Protein AF-A0A1H7L8R0-F1 (afdb_monomer_lite)

pLDDT: mean 83.44, std 14.86, range [40.72, 98.62]

Foldseek 3Di:
DDQPPVCPPAQEDEEEEQPPDPAPDDDVLNNLLVVLLCLLAVPDHDYHQHQAGPVRDRDLRSLLVSLVVCLVVPALEAFALDFDFDPDPLCPDSQPPSVVVCVVSLRAAFHEQWQDADPVRHFTGRGPPLNPPLHQYEAAKFFFFPDFPVPDQLLDQAAWDWDQDPNDTTIGHASRGHPPPCRRPVVTAIAGDPRTGDYDPCDNLAYFHFWHFDDDPDPPSRDGDIDGGSSNRRSSVVSLVSVLCVPDPDHSSVCSVCVSVLQQQLFDDHPPDPRGHGDSVSSSVSNVVVVVVD

Radius of gyration: 18.7 Å; chains: 1; bounding box: 46×50×49 Å

InterPro domains:
  IPR000209 Peptidase S8/S53 domain [PF00082] (37-249)
  IPR023828 Peptidase S8, subtilisin, Ser-active site [PS00138] (229-239)
  IPR036852 Peptidase S8/S53 domain superfamily [G3DSA:3.40.50.200] (3-280)
  IPR036852 Peptidase S8/S53 domain superfamily [SSF52743] (11-255)
  IPR050131 Subtilisin-like serine protease [PTHR43806] (40-255)

Structure (mmCIF, N/CA/C/O 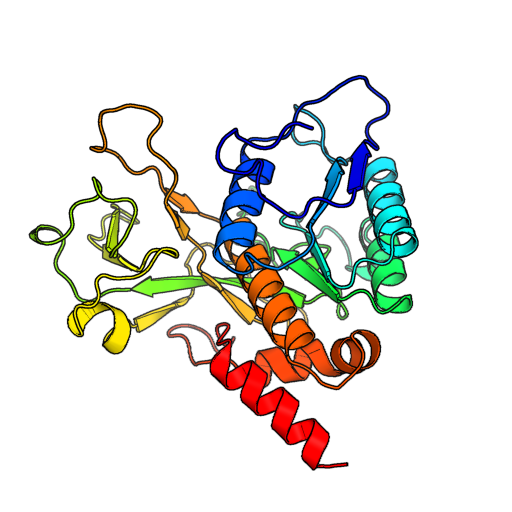backbone):
data_AF-A0A1H7L8R0-F1
#
_entry.id   AF-A0A1H7L8R0-F1
#
loop_
_atom_site.group_PDB
_atom_site.id
_atom_site.type_symbol
_atom_site.label_atom_id
_atom_site.label_alt_id
_atom_site.label_comp_id
_atom_site.label_asym_id
_atom_site.label_entity_id
_atom_site.label_seq_id
_atom_site.pdbx_PDB_ins_code
_atom_site.Cartn_x
_atom_site.Cartn_y
_atom_site.Cartn_z
_atom_site.occupancy
_atom_site.B_iso_or_equiv
_atom_site.auth_seq_id
_atom_site.auth_comp_id
_atom_site.auth_asym_id
_atom_site.auth_atom_id
_atom_site.pdbx_PDB_model_num
ATOM 1 N N . MET A 1 1 ? 23.428 -0.896 2.266 1.00 56.12 1 MET A N 1
ATOM 2 C CA . MET A 1 1 ? 22.168 -0.995 3.029 1.00 56.12 1 MET A CA 1
ATOM 3 C C . MET A 1 1 ? 22.489 -1.383 4.462 1.00 56.12 1 MET A C 1
ATOM 5 O O . MET A 1 1 ? 22.782 -2.540 4.711 1.00 56.12 1 MET A O 1
ATOM 9 N N . ASN A 1 2 ? 22.475 -0.437 5.396 1.00 43.44 2 ASN A N 1
ATOM 10 C CA . ASN A 1 2 ? 22.403 -0.773 6.817 1.00 43.44 2 ASN A CA 1
ATOM 11 C C . ASN A 1 2 ? 21.072 -0.208 7.313 1.00 43.44 2 ASN A C 1
ATOM 13 O O . ASN A 1 2 ? 20.866 0.997 7.157 1.00 43.44 2 ASN A O 1
ATOM 17 N N . PRO A 1 3 ? 20.147 -1.041 7.820 1.00 48.41 3 PRO A N 1
ATOM 18 C CA . PRO A 1 3 ? 18.951 -0.516 8.461 1.00 48.41 3 PRO A CA 1
ATOM 19 C C . PRO A 1 3 ? 19.366 0.367 9.656 1.00 48.41 3 PRO A C 1
ATOM 21 O O . PRO A 1 3 ? 20.483 0.205 10.161 1.00 48.41 3 PRO A O 1
ATOM 24 N N . PRO A 1 4 ? 18.506 1.297 10.109 1.00 51.28 4 PRO A N 1
ATOM 25 C CA . PRO A 1 4 ? 18.706 1.989 11.378 1.00 51.28 4 PRO A CA 1
ATOM 26 C C . PRO A 1 4 ? 19.072 1.007 12.489 1.00 51.28 4 PRO A C 1
ATOM 28 O O . PRO A 1 4 ? 18.627 -0.141 12.478 1.00 51.28 4 PRO A O 1
ATOM 31 N N . GLU A 1 5 ? 19.856 1.460 13.466 1.00 48.62 5 GLU A N 1
ATOM 32 C CA . GLU A 1 5 ? 20.409 0.580 14.502 1.00 48.62 5 GLU A CA 1
ATOM 33 C C . GLU A 1 5 ? 19.311 -0.168 15.293 1.00 48.62 5 GLU A C 1
ATOM 35 O O . GLU A 1 5 ? 19.482 -1.315 15.700 1.00 48.62 5 GLU A O 1
ATOM 40 N N . SER A 1 6 ? 18.131 0.453 15.405 1.00 47.53 6 SER A N 1
ATOM 41 C CA . SER A 1 6 ? 16.899 -0.081 16.004 1.00 47.53 6 SER A CA 1
ATOM 42 C C . SER A 1 6 ? 16.236 -1.226 15.226 1.00 47.53 6 SER A C 1
ATOM 44 O O . SER A 1 6 ? 15.335 -1.876 15.750 1.00 47.53 6 SER A O 1
ATOM 46 N N . LEU A 1 7 ? 16.654 -1.474 13.986 1.00 52.94 7 LEU A N 1
ATOM 47 C CA . LEU A 1 7 ? 16.061 -2.444 13.066 1.00 52.94 7 LEU A CA 1
ATOM 48 C C . LEU A 1 7 ? 17.023 -3.590 12.712 1.00 52.94 7 LEU A C 1
ATOM 50 O O . LEU A 1 7 ? 16.700 -4.416 11.860 1.00 52.94 7 LEU A O 1
ATOM 54 N N . HIS A 1 8 ? 18.187 -3.685 13.361 1.00 52.97 8 HIS A N 1
ATOM 55 C CA . HIS A 1 8 ? 19.151 -4.770 13.132 1.00 52.97 8 HIS A CA 1
ATOM 56 C C . HIS A 1 8 ? 18.636 -6.176 13.500 1.00 52.97 8 HIS A C 1
ATOM 58 O O . HIS A 1 8 ? 19.184 -7.148 12.987 1.00 52.97 8 HIS A O 1
ATOM 64 N N . ASP A 1 9 ? 17.575 -6.288 14.307 1.00 54.28 9 ASP A N 1
ATOM 65 C CA . ASP A 1 9 ? 16.927 -7.562 14.675 1.00 54.28 9 ASP A CA 1
ATOM 66 C C . ASP A 1 9 ? 15.840 -8.021 13.679 1.00 54.28 9 ASP A C 1
ATOM 68 O O . ASP A 1 9 ? 15.148 -9.011 13.911 1.00 54.28 9 ASP A O 1
ATOM 72 N N . SER A 1 10 ? 15.654 -7.311 12.565 1.00 63.62 10 SER A N 1
ATOM 73 C CA . SER A 1 10 ? 14.671 -7.685 11.543 1.00 63.62 10 SER A CA 1
ATOM 74 C C . SER A 1 10 ? 15.154 -8.838 10.651 1.00 63.62 10 SER A C 1
ATOM 76 O O . SER A 1 10 ? 16.334 -8.932 10.304 1.00 63.62 10 SER A O 1
ATOM 78 N N . ASN A 1 11 ? 14.225 -9.705 10.229 1.00 84.62 11 ASN A N 1
ATOM 79 C CA . ASN A 1 11 ? 14.492 -10.848 9.347 1.00 84.62 11 ASN A CA 1
ATOM 80 C C . ASN A 1 11 ? 14.770 -10.394 7.900 1.00 84.62 11 ASN A C 1
ATOM 82 O O . ASN A 1 11 ? 13.960 -10.607 6.999 1.00 84.62 11 ASN A O 1
ATOM 86 N N . ILE A 1 12 ? 15.904 -9.736 7.654 1.00 89.31 12 ILE A N 1
ATOM 87 C CA . ILE A 1 12 ? 16.298 -9.296 6.310 1.00 89.31 12 ILE A CA 1
ATOM 88 C C . ILE A 1 12 ? 16.949 -10.459 5.551 1.00 89.31 12 ILE A C 1
ATOM 90 O O . ILE A 1 12 ? 18.008 -10.948 5.943 1.00 89.31 12 ILE A O 1
ATOM 94 N N . LYS A 1 13 ? 16.348 -10.872 4.430 1.00 92.81 13 LYS A N 1
ATOM 95 C CA . LYS A 1 13 ? 16.846 -11.969 3.580 1.00 92.81 13 LYS A CA 1
ATOM 96 C C . LYS A 1 13 ? 17.728 -11.473 2.439 1.00 92.81 13 LYS A C 1
ATOM 98 O O . LYS A 1 13 ? 18.818 -12.005 2.237 1.00 92.81 13 LYS A O 1
ATOM 103 N N . TYR A 1 14 ? 17.277 -10.452 1.709 1.00 92.06 14 TYR A N 1
ATOM 104 C CA . TYR A 1 14 ? 18.014 -9.895 0.574 1.00 92.06 14 TYR A CA 1
ATOM 105 C C . TYR A 1 14 ? 18.135 -8.376 0.647 1.00 92.06 14 TYR A C 1
ATOM 107 O O . TYR A 1 14 ? 17.240 -7.667 1.101 1.00 92.06 14 TYR A O 1
ATOM 115 N N . GLN A 1 15 ? 19.264 -7.881 0.150 1.00 90.00 15 GLN A N 1
ATOM 116 C CA . GLN A 1 15 ? 19.562 -6.467 -0.033 1.00 90.00 15 GLN A CA 1
ATOM 117 C C . GLN A 1 15 ? 20.283 -6.324 -1.372 1.00 90.00 15 GLN A C 1
ATOM 119 O O . GLN A 1 15 ? 21.422 -6.770 -1.520 1.00 90.00 15 GLN A O 1
ATOM 124 N N . ARG A 1 16 ? 19.603 -5.762 -2.373 1.00 90.00 16 ARG A N 1
ATOM 125 C CA . ARG A 1 16 ? 20.102 -5.657 -3.750 1.00 90.00 16 ARG A CA 1
ATOM 126 C C . ARG A 1 16 ? 19.982 -4.234 -4.291 1.00 90.00 16 ARG A C 1
ATOM 128 O O . ARG A 1 16 ? 18.961 -3.583 -4.095 1.00 90.00 16 ARG A O 1
ATOM 135 N N . ASP A 1 17 ? 21.022 -3.781 -4.983 1.00 89.44 17 ASP A N 1
ATOM 136 C CA . ASP A 1 17 ? 21.091 -2.466 -5.628 1.00 89.44 17 ASP A CA 1
ATOM 137 C C . ASP A 1 17 ? 21.028 -2.604 -7.158 1.00 89.44 17 ASP A C 1
ATOM 139 O O . ASP A 1 17 ? 21.694 -3.455 -7.755 1.00 89.44 17 ASP A O 1
ATOM 143 N N . PHE A 1 18 ? 20.208 -1.763 -7.789 1.00 90.81 18 PHE A N 1
ATOM 144 C CA . PHE A 1 18 ? 19.966 -1.736 -9.229 1.00 90.81 18 PHE A CA 1
ATOM 145 C C . PHE A 1 18 ? 20.326 -0.404 -9.895 1.00 90.81 18 PHE A C 1
ATOM 147 O O . PHE A 1 18 ? 20.122 -0.280 -11.111 1.00 90.81 18 PHE A O 1
ATOM 154 N N . LEU A 1 19 ? 20.868 0.567 -9.154 1.00 84.81 19 LEU A N 1
ATOM 155 C CA . LEU A 1 19 ? 21.265 1.883 -9.665 1.00 84.81 19 LEU A CA 1
ATOM 156 C C . LEU A 1 19 ? 22.584 1.843 -10.442 1.00 84.81 19 LEU A C 1
ATOM 158 O O . LEU A 1 19 ? 22.815 2.682 -11.312 1.00 84.81 19 LEU A O 1
ATOM 162 N N . GLY A 1 20 ? 23.425 0.833 -10.199 1.00 68.25 20 GLY A N 1
ATOM 163 C CA . GLY A 1 20 ? 24.679 0.634 -10.933 1.00 68.25 20 GLY A CA 1
ATOM 164 C C . GLY A 1 20 ? 25.748 1.699 -10.654 1.00 68.25 20 GLY A C 1
ATOM 165 O O . GLY A 1 20 ? 26.794 1.696 -11.304 1.00 68.25 20 GLY A O 1
ATOM 166 N N . CYS A 1 21 ? 25.506 2.595 -9.697 1.00 64.44 21 CYS A N 1
ATOM 167 C CA . CYS A 1 21 ? 26.497 3.454 -9.064 1.00 64.44 21 CYS A CA 1
ATOM 168 C C . CYS A 1 21 ? 26.763 2.935 -7.647 1.00 64.44 21 CYS A C 1
ATOM 170 O O . CYS A 1 21 ? 25.883 2.333 -7.048 1.00 64.44 21 CYS A O 1
ATOM 172 N N . ASN A 1 22 ? 27.967 3.157 -7.106 1.00 58.00 22 ASN A N 1
ATOM 173 C CA . ASN A 1 22 ? 28.242 2.918 -5.683 1.00 58.00 22 ASN A CA 1
ATOM 174 C C . ASN A 1 22 ? 27.516 3.992 -4.857 1.00 58.00 22 ASN A C 1
ATOM 176 O O . ASN A 1 22 ? 28.153 4.909 -4.341 1.00 58.00 22 ASN A O 1
ATOM 180 N N . ASP A 1 23 ? 26.193 3.911 -4.821 1.00 58.66 23 ASP A N 1
ATOM 181 C CA . ASP A 1 23 ? 25.321 4.780 -4.053 1.00 58.66 23 ASP A CA 1
ATOM 182 C C . ASP A 1 23 ? 24.578 3.910 -3.039 1.00 58.66 23 ASP A C 1
ATOM 184 O O . ASP A 1 23 ? 23.652 3.173 -3.374 1.00 58.66 23 ASP A O 1
ATOM 188 N N . ASP A 1 24 ? 25.028 3.948 -1.788 1.00 57.62 24 ASP A N 1
ATOM 189 C CA . ASP A 1 24 ? 24.379 3.253 -0.679 1.00 57.62 24 ASP A CA 1
ATOM 190 C C . ASP A 1 24 ? 23.217 4.062 -0.081 1.00 57.62 24 ASP A C 1
ATOM 192 O O . ASP A 1 24 ? 22.674 3.681 0.964 1.00 57.62 24 ASP A O 1
ATOM 196 N N . PHE A 1 25 ? 22.810 5.147 -0.753 1.00 59.31 25 PHE A N 1
ATOM 197 C CA . PHE A 1 25 ? 21.733 6.014 -0.314 1.00 59.31 25 PHE A CA 1
ATOM 198 C C . PHE A 1 25 ? 20.392 5.284 -0.276 1.00 59.31 25 PHE A C 1
ATOM 200 O O . PHE A 1 25 ? 19.768 4.970 -1.289 1.00 59.31 25 PHE A O 1
ATOM 207 N N . THR A 1 26 ? 19.901 5.079 0.940 1.00 63.53 26 THR A N 1
ATOM 208 C CA . THR A 1 26 ? 18.493 4.781 1.182 1.00 63.53 26 THR A CA 1
ATOM 209 C C . THR A 1 26 ? 17.812 6.095 1.536 1.00 63.53 26 THR A C 1
ATOM 211 O O . THR A 1 26 ? 18.171 6.715 2.536 1.00 63.53 26 THR A O 1
ATOM 214 N N . ASP A 1 27 ? 16.850 6.535 0.719 1.00 71.75 27 ASP A N 1
ATOM 215 C CA . ASP A 1 27 ? 16.051 7.717 1.056 1.00 71.75 27 ASP A CA 1
ATOM 216 C C . ASP A 1 27 ? 15.373 7.497 2.413 1.00 71.75 27 ASP A C 1
ATOM 218 O O . ASP A 1 27 ? 14.882 6.400 2.699 1.00 71.75 27 ASP A O 1
ATOM 222 N N . ILE A 1 28 ? 15.318 8.546 3.236 1.00 72.00 28 ILE A N 1
ATOM 223 C CA . ILE A 1 28 ? 14.638 8.520 4.538 1.00 72.00 28 ILE A CA 1
ATOM 224 C C . ILE A 1 28 ? 13.186 8.033 4.421 1.00 72.00 28 ILE A C 1
ATOM 226 O O . ILE A 1 28 ? 12.659 7.415 5.342 1.00 72.00 28 ILE A O 1
ATOM 230 N N . HIS A 1 29 ? 12.559 8.229 3.257 1.00 81.06 29 HIS A N 1
ATOM 231 C CA . HIS A 1 29 ? 11.264 7.654 2.918 1.00 81.06 29 HIS A CA 1
ATOM 232 C C . HIS A 1 29 ? 11.274 6.125 2.985 1.00 81.06 29 HIS A C 1
ATOM 234 O O . HIS A 1 29 ? 10.450 5.552 3.689 1.00 81.06 29 HIS A O 1
ATOM 240 N N . GLY A 1 30 ? 12.232 5.460 2.332 1.00 82.25 30 GLY A N 1
ATOM 241 C CA . GLY A 1 30 ? 12.356 3.999 2.349 1.00 82.25 30 GLY A CA 1
ATOM 242 C C . GLY A 1 30 ? 12.625 3.440 3.748 1.00 82.25 30 GLY A C 1
ATOM 243 O O . GLY A 1 30 ? 12.080 2.396 4.105 1.00 82.25 30 GLY A O 1
ATOM 244 N N . VAL A 1 31 ? 13.396 4.170 4.562 1.00 81.50 31 VAL A N 1
ATOM 245 C CA . VAL A 1 31 ? 13.605 3.844 5.981 1.00 81.50 31 VAL A CA 1
ATOM 246 C C . VAL A 1 31 ? 12.289 3.916 6.758 1.00 81.50 31 VAL A C 1
ATOM 248 O O . VAL A 1 31 ? 11.932 2.951 7.428 1.00 81.50 31 VAL A O 1
ATOM 251 N N . ALA A 1 32 ? 11.526 5.002 6.609 1.00 82.44 32 ALA A N 1
ATOM 252 C CA . ALA A 1 32 ? 10.236 5.169 7.278 1.00 82.44 32 ALA A CA 1
ATOM 253 C C . ALA A 1 32 ? 9.219 4.087 6.864 1.00 82.44 32 ALA A C 1
ATOM 255 O O . ALA A 1 32 ? 8.513 3.534 7.708 1.00 82.44 32 ALA A O 1
ATOM 256 N N . ILE A 1 33 ? 9.175 3.722 5.575 1.00 88.50 33 ILE A N 1
ATOM 257 C CA . ILE A 1 33 ? 8.330 2.617 5.095 1.00 88.50 33 ILE A CA 1
ATOM 258 C C . ILE A 1 33 ? 8.703 1.309 5.795 1.00 88.50 33 ILE A C 1
ATOM 260 O O . ILE A 1 33 ? 7.821 0.567 6.230 1.00 88.50 33 ILE A O 1
ATOM 264 N N . PHE A 1 34 ? 9.999 1.030 5.920 1.00 87.62 34 PHE A N 1
ATOM 265 C CA . PHE A 1 34 ? 10.466 -0.186 6.564 1.00 87.62 34 PHE A CA 1
ATOM 266 C C . PHE A 1 34 ? 10.178 -0.214 8.068 1.00 87.62 34 PHE A C 1
ATOM 268 O O . PHE A 1 34 ? 9.691 -1.225 8.569 1.00 87.62 34 PHE A O 1
ATOM 275 N N . GLU A 1 35 ? 10.407 0.890 8.779 1.00 84.00 35 GLU A N 1
ATOM 276 C CA . GLU A 1 35 ? 10.054 1.021 10.199 1.00 84.00 35 GLU A CA 1
ATOM 277 C C . GLU A 1 35 ? 8.564 0.785 10.452 1.00 84.00 35 GLU A C 1
ATOM 279 O O . GLU A 1 35 ? 8.179 0.152 11.436 1.00 84.00 35 GLU A O 1
ATOM 284 N N . LEU A 1 36 ? 7.709 1.288 9.562 1.00 85.69 36 LEU A N 1
ATOM 285 C CA . LEU A 1 36 ? 6.275 1.064 9.652 1.00 85.69 36 LEU A CA 1
ATOM 286 C C . LEU A 1 36 ? 5.921 -0.408 9.401 1.00 85.69 36 LEU A C 1
ATOM 288 O O . LEU A 1 36 ? 5.155 -0.993 10.167 1.00 85.69 36 LEU A O 1
ATOM 292 N N . LEU A 1 37 ? 6.495 -1.016 8.359 1.00 88.56 37 LEU A N 1
ATOM 293 C CA . LEU A 1 37 ? 6.276 -2.426 8.028 1.00 88.56 37 LEU A CA 1
ATOM 294 C C . LEU A 1 37 ? 6.717 -3.367 9.149 1.00 88.56 37 LEU A C 1
ATOM 296 O O . LEU A 1 37 ? 5.954 -4.256 9.518 1.00 88.56 37 LEU A O 1
ATOM 300 N N . SER A 1 38 ? 7.906 -3.162 9.716 1.00 87.19 38 SER A N 1
ATOM 301 C CA . SER A 1 38 ? 8.448 -4.021 10.774 1.00 87.19 38 SER A CA 1
ATOM 302 C C . SER A 1 38 ? 7.632 -3.951 12.067 1.00 87.19 38 SER A C 1
ATOM 304 O O . SER A 1 38 ? 7.543 -4.935 12.793 1.00 87.19 38 SER A O 1
ATOM 306 N N . LYS A 1 39 ? 6.967 -2.823 12.340 1.00 83.62 39 LYS A N 1
ATOM 307 C CA . LYS A 1 39 ? 6.034 -2.693 13.472 1.00 83.62 39 LYS A CA 1
ATOM 308 C C . LYS A 1 39 ? 4.710 -3.425 13.236 1.00 83.62 39 LYS A C 1
ATOM 310 O O . LYS A 1 39 ? 4.109 -3.910 14.191 1.00 83.62 39 LYS A O 1
ATOM 315 N N . ILE A 1 40 ? 4.242 -3.487 11.990 1.00 85.81 40 ILE A N 1
ATOM 316 C CA . ILE A 1 40 ? 2.952 -4.100 11.629 1.00 85.81 40 ILE A CA 1
ATOM 317 C C . ILE A 1 40 ? 3.087 -5.612 11.428 1.00 85.81 40 ILE A C 1
ATOM 319 O O . ILE A 1 40 ? 2.202 -6.359 11.837 1.00 85.81 40 ILE A O 1
ATOM 323 N N . ALA A 1 41 ? 4.189 -6.053 10.827 1.00 89.62 41 ALA A N 1
ATOM 324 C CA . ALA A 1 41 ? 4.483 -7.449 10.528 1.00 89.62 41 ALA A CA 1
ATOM 325 C C . ALA A 1 41 ? 5.886 -7.824 11.053 1.00 89.62 41 ALA A C 1
ATOM 327 O O . ALA A 1 41 ? 6.798 -8.056 10.260 1.00 89.62 41 ALA A O 1
ATOM 328 N N . PRO A 1 42 ? 6.090 -7.871 12.385 1.00 87.81 42 PRO A N 1
ATOM 329 C CA . PRO A 1 42 ? 7.416 -8.066 12.987 1.00 87.81 42 PRO A CA 1
ATOM 330 C C . PRO A 1 42 ? 8.063 -9.414 12.653 1.00 87.81 42 PRO A C 1
ATOM 332 O O . PRO A 1 42 ? 9.285 -9.513 12.614 1.00 87.81 42 PRO A O 1
ATOM 335 N N . GLU A 1 43 ? 7.253 -10.433 12.369 1.00 89.31 43 GLU A N 1
ATOM 336 C CA . GLU A 1 43 ? 7.726 -11.778 12.025 1.00 89.31 43 GLU A CA 1
ATOM 337 C C . GLU A 1 43 ? 7.968 -11.964 10.517 1.00 89.31 43 GLU A C 1
ATOM 339 O O . GLU A 1 43 ? 8.473 -13.005 10.093 1.00 89.31 43 GLU A O 1
ATOM 344 N N . ALA A 1 44 ? 7.615 -10.975 9.687 1.00 91.56 44 ALA A N 1
ATOM 345 C CA . ALA A 1 44 ? 7.802 -11.071 8.247 1.00 91.56 44 ALA A CA 1
ATOM 346 C C . ALA A 1 44 ? 9.290 -11.085 7.874 1.00 91.56 44 ALA A C 1
ATOM 348 O O . ALA A 1 44 ? 10.142 -10.497 8.541 1.00 91.56 44 ALA A O 1
ATOM 349 N N . THR A 1 45 ? 9.598 -11.751 6.762 1.00 93.88 45 THR A N 1
ATOM 350 C CA . THR A 1 45 ? 10.926 -11.697 6.149 1.00 93.88 45 THR A CA 1
ATOM 351 C C . THR A 1 45 ? 10.970 -10.561 5.133 1.00 93.88 45 THR A C 1
ATOM 353 O O . THR A 1 45 ? 10.137 -10.495 4.233 1.00 93.88 45 THR A O 1
ATOM 356 N N . PHE A 1 46 ? 11.960 -9.680 5.244 1.00 93.69 46 PHE A N 1
ATOM 357 C CA . PHE A 1 46 ? 12.077 -8.479 4.421 1.00 93.69 46 PHE A CA 1
ATOM 358 C C . PHE A 1 46 ? 13.177 -8.619 3.369 1.00 93.69 46 PHE A C 1
ATOM 360 O O . PHE A 1 46 ? 14.266 -9.125 3.643 1.00 93.69 46 PHE A O 1
ATOM 367 N N . SER A 1 47 ? 12.909 -8.122 2.162 1.00 94.38 47 SER A N 1
ATOM 368 C CA . SER A 1 47 ? 13.891 -8.030 1.081 1.00 94.38 47 SER A CA 1
ATOM 369 C C . SER A 1 47 ? 13.866 -6.633 0.470 1.00 94.38 47 SER A C 1
ATOM 371 O O . SER A 1 47 ? 12.798 -6.084 0.208 1.00 94.38 47 SER A O 1
ATOM 373 N N . PHE A 1 48 ? 15.045 -6.053 0.253 1.00 92.75 48 PHE A N 1
ATOM 374 C CA . PHE A 1 48 ? 15.204 -4.686 -0.234 1.00 92.75 48 PHE A CA 1
ATOM 375 C C . PHE A 1 48 ? 15.783 -4.665 -1.641 1.00 92.75 48 PHE A C 1
ATOM 377 O O . PHE A 1 48 ? 16.833 -5.256 -1.905 1.00 92.75 48 PHE A O 1
ATOM 384 N N . TYR A 1 49 ? 15.117 -3.914 -2.516 1.00 93.31 49 TYR A N 1
ATOM 385 C CA . TYR A 1 49 ? 15.475 -3.756 -3.920 1.00 93.31 49 TYR A CA 1
ATOM 386 C C . TYR A 1 49 ? 15.611 -2.266 -4.238 1.00 93.31 49 TYR A C 1
ATOM 388 O O . TYR A 1 49 ? 14.647 -1.594 -4.607 1.00 93.31 49 TYR A O 1
ATOM 396 N N . GLN A 1 50 ? 16.810 -1.723 -4.050 1.00 89.31 50 GLN A N 1
ATOM 397 C CA . GLN A 1 50 ? 17.083 -0.306 -4.259 1.00 89.31 50 GLN A CA 1
ATOM 398 C C . GLN A 1 50 ? 17.064 0.015 -5.758 1.00 89.31 50 GLN A C 1
ATOM 400 O O . GLN A 1 50 ? 17.941 -0.394 -6.519 1.00 89.31 50 GLN A O 1
ATOM 405 N N . ALA A 1 51 ? 16.038 0.751 -6.182 1.00 90.50 51 ALA A N 1
ATOM 406 C CA . ALA A 1 51 ? 15.848 1.175 -7.569 1.00 90.50 51 ALA A CA 1
ATOM 407 C C . ALA A 1 51 ? 15.768 2.701 -7.734 1.00 90.50 51 ALA A C 1
ATOM 409 O O . ALA A 1 51 ? 15.706 3.184 -8.865 1.00 90.50 51 ALA A O 1
ATOM 410 N N . MET A 1 52 ? 15.756 3.449 -6.628 1.00 87.81 52 MET A N 1
ATOM 411 C CA . MET A 1 52 ? 15.646 4.906 -6.596 1.00 87.81 52 MET A CA 1
ATOM 412 C C . MET A 1 52 ? 16.943 5.530 -6.088 1.00 87.81 52 MET A C 1
ATOM 414 O O . MET A 1 52 ? 17.461 5.080 -5.070 1.00 87.81 52 MET A O 1
ATOM 418 N N . ASP A 1 53 ? 17.439 6.548 -6.791 1.00 83.62 53 ASP A N 1
ATOM 419 C CA . ASP A 1 53 ? 18.683 7.244 -6.443 1.00 83.62 53 ASP A CA 1
ATOM 420 C C . ASP A 1 53 ? 18.500 8.364 -5.409 1.00 83.62 53 ASP A C 1
ATOM 422 O O . ASP A 1 53 ? 17.376 8.703 -5.023 1.00 83.62 53 ASP A O 1
ATOM 426 N N . ALA A 1 54 ? 19.617 8.963 -4.983 1.00 79.75 54 ALA A N 1
ATOM 427 C CA . ALA A 1 54 ? 19.636 10.058 -4.015 1.00 79.75 54 ALA A CA 1
ATOM 428 C C . ALA A 1 54 ? 18.855 11.314 -4.429 1.00 79.75 54 ALA A C 1
ATOM 430 O O . ALA A 1 54 ? 18.436 12.100 -3.578 1.00 79.75 54 ALA A O 1
ATOM 431 N N . GLU A 1 55 ? 18.585 11.495 -5.724 1.00 79.88 55 GLU A N 1
ATOM 432 C CA . GLU A 1 55 ? 17.742 12.577 -6.234 1.00 79.88 55 GLU A CA 1
ATOM 433 C C . GLU A 1 55 ? 16.266 12.173 -6.387 1.00 79.88 55 GLU A C 1
ATOM 435 O O . GLU A 1 55 ? 15.487 12.897 -7.016 1.00 79.88 55 GLU A O 1
ATOM 440 N N . ARG A 1 56 ? 15.863 11.031 -5.812 1.00 79.81 56 ARG A N 1
ATOM 441 C CA . ARG A 1 56 ? 14.509 10.457 -5.880 1.00 79.81 56 ARG A CA 1
ATOM 442 C C . ARG A 1 56 ? 14.054 10.126 -7.297 1.00 79.81 56 ARG A C 1
ATOM 444 O O . ARG A 1 56 ? 12.854 10.103 -7.595 1.00 79.81 56 ARG A O 1
ATOM 451 N N . ARG A 1 57 ? 14.997 9.871 -8.202 1.00 85.12 57 ARG A N 1
ATOM 452 C CA . ARG A 1 57 ? 14.685 9.414 -9.556 1.00 85.12 57 ARG A CA 1
ATOM 453 C C . ARG A 1 57 ? 14.595 7.899 -9.540 1.00 85.12 57 ARG A C 1
ATOM 455 O O . ARG A 1 57 ? 15.412 7.220 -8.929 1.00 85.12 57 ARG A O 1
ATOM 462 N N . LEU A 1 58 ? 13.613 7.379 -10.266 1.00 89.12 58 LEU A N 1
ATOM 463 C CA . LEU A 1 58 ? 13.384 5.949 -10.436 1.00 89.12 58 LEU A CA 1
ATOM 464 C C . LEU A 1 58 ? 13.578 5.585 -11.914 1.00 89.12 58 LEU A C 1
ATOM 466 O O . LEU A 1 58 ? 12.631 5.681 -12.700 1.00 89.12 58 LEU A O 1
ATOM 470 N N . PRO A 1 59 ? 14.802 5.224 -12.345 1.00 91.56 59 PRO A N 1
ATOM 471 C CA . PRO A 1 59 ? 15.042 4.825 -13.724 1.00 91.56 59 PRO A CA 1
ATOM 472 C C . PRO A 1 59 ? 14.233 3.573 -14.078 1.00 91.56 59 PRO A C 1
ATOM 474 O O . PRO A 1 59 ? 14.318 2.561 -13.384 1.00 91.56 59 PRO A O 1
ATOM 477 N N . THR A 1 60 ? 13.521 3.587 -15.209 1.00 92.25 60 THR A N 1
ATOM 478 C CA . THR A 1 60 ? 12.696 2.449 -15.666 1.00 92.25 60 THR A CA 1
ATOM 479 C C . THR A 1 60 ? 13.468 1.129 -15.702 1.00 92.25 60 THR A C 1
ATOM 481 O O . THR A 1 60 ? 12.935 0.091 -15.322 1.00 92.25 60 THR A O 1
ATOM 484 N N . ALA A 1 61 ? 14.739 1.154 -16.116 1.00 93.31 61 ALA A N 1
ATOM 485 C CA . ALA A 1 61 ? 15.573 -0.045 -16.164 1.00 93.31 61 ALA A CA 1
ATOM 486 C C . ALA A 1 61 ? 15.913 -0.592 -14.764 1.00 93.31 61 ALA A C 1
ATOM 488 O O . ALA A 1 61 ? 15.966 -1.806 -14.593 1.00 93.31 61 ALA A O 1
ATOM 489 N N . ALA A 1 62 ? 16.132 0.284 -13.776 1.00 93.94 62 ALA A N 1
ATOM 490 C CA . ALA A 1 62 ? 16.365 -0.125 -12.392 1.00 93.94 62 ALA A CA 1
ATOM 491 C C . ALA A 1 62 ? 15.077 -0.686 -11.777 1.00 93.94 62 ALA A C 1
ATOM 493 O O . ALA A 1 62 ? 15.102 -1.791 -11.249 1.00 93.94 62 ALA A O 1
ATOM 494 N N . PHE A 1 63 ? 13.947 0.010 -11.957 1.00 95.19 63 PHE A N 1
ATOM 495 C CA . PHE A 1 63 ? 12.620 -0.446 -11.528 1.00 95.19 63 PHE A CA 1
ATOM 496 C C . PHE A 1 63 ? 12.270 -1.826 -12.097 1.00 95.19 63 PHE A C 1
ATOM 498 O O . PHE A 1 63 ? 11.904 -2.731 -11.356 1.00 95.19 63 PHE A O 1
ATOM 505 N N . THR A 1 64 ? 12.467 -2.018 -13.404 1.00 96.88 64 THR A N 1
ATOM 506 C CA . THR A 1 64 ? 12.197 -3.299 -14.072 1.00 96.88 64 THR A CA 1
ATOM 507 C C . THR A 1 64 ? 13.071 -4.416 -13.501 1.00 96.88 64 THR A C 1
ATOM 509 O O . THR A 1 64 ? 12.552 -5.451 -13.100 1.00 96.88 64 THR A O 1
ATOM 512 N N . ARG A 1 65 ? 14.394 -4.218 -13.407 1.00 97.25 65 ARG A N 1
ATOM 513 C CA . ARG A 1 65 ? 15.295 -5.252 -12.867 1.00 97.25 65 ARG A CA 1
ATOM 514 C C . ARG A 1 65 ? 15.016 -5.574 -11.401 1.00 97.25 65 ARG A C 1
ATOM 516 O O . ARG A 1 65 ? 15.107 -6.736 -11.032 1.00 97.25 65 ARG A O 1
ATOM 523 N N . ALA A 1 66 ? 14.685 -4.567 -10.597 1.00 96.94 66 ALA A N 1
ATOM 524 C CA . ALA A 1 66 ? 14.348 -4.745 -9.191 1.00 96.94 66 ALA A CA 1
ATOM 525 C C . ALA A 1 66 ? 13.124 -5.648 -9.018 1.00 96.94 66 ALA A C 1
ATOM 527 O O . ALA A 1 66 ? 13.182 -6.594 -8.241 1.00 96.94 66 ALA A O 1
ATOM 528 N N . ILE A 1 67 ? 12.057 -5.408 -9.788 1.00 98.25 67 ILE A N 1
ATOM 529 C CA . ILE A 1 67 ? 10.839 -6.225 -9.719 1.00 98.25 67 ILE A CA 1
ATOM 530 C C . ILE A 1 67 ? 11.091 -7.649 -10.218 1.00 98.25 67 ILE A C 1
ATOM 532 O O . ILE A 1 67 ? 10.728 -8.596 -9.532 1.00 98.25 67 ILE A O 1
ATOM 536 N N . HIS A 1 68 ? 11.771 -7.817 -11.356 1.00 98.38 68 HIS A N 1
ATOM 537 C CA . HIS A 1 68 ? 12.141 -9.152 -11.841 1.00 98.38 68 HIS A CA 1
ATOM 538 C C . HIS A 1 68 ? 12.985 -9.921 -10.815 1.00 98.38 68 HIS A C 1
ATOM 540 O O . HIS A 1 68 ? 12.736 -11.092 -10.562 1.00 98.38 68 HIS A O 1
ATOM 546 N N . GLN A 1 69 ? 13.946 -9.257 -10.168 1.00 98.38 69 GLN A N 1
ATOM 547 C CA . GLN A 1 69 ? 14.761 -9.905 -9.145 1.00 98.38 69 GLN A CA 1
ATOM 548 C C . GLN A 1 69 ? 13.966 -10.232 -7.874 1.00 98.38 69 GLN A C 1
ATOM 550 O O . GLN A 1 69 ? 14.289 -11.210 -7.209 1.00 98.38 69 GLN A O 1
ATOM 555 N N . ALA A 1 70 ? 12.954 -9.434 -7.524 1.00 98.31 70 ALA A N 1
ATOM 556 C CA . ALA A 1 70 ? 12.061 -9.738 -6.411 1.00 98.31 70 ALA A CA 1
ATOM 557 C C . ALA A 1 70 ? 11.241 -11.008 -6.683 1.00 98.31 70 ALA A C 1
ATOM 559 O O . ALA A 1 70 ? 11.140 -11.864 -5.806 1.00 98.31 70 ALA A O 1
ATOM 560 N N . VAL A 1 71 ? 10.748 -11.170 -7.915 1.00 98.19 71 VAL A N 1
ATOM 561 C CA . VAL A 1 71 ? 10.105 -12.411 -8.376 1.00 98.19 71 VAL A CA 1
ATOM 562 C C . VAL A 1 71 ? 11.083 -13.589 -8.300 1.00 98.19 71 VAL A C 1
ATOM 564 O O . VAL A 1 71 ? 10.770 -14.600 -7.680 1.00 98.19 71 VAL A O 1
ATOM 567 N N . ASP A 1 72 ? 12.297 -13.444 -8.843 1.00 98.12 72 ASP A N 1
ATOM 568 C CA . ASP A 1 72 ? 13.326 -14.499 -8.813 1.00 98.12 72 ASP A CA 1
ATOM 569 C C . ASP A 1 72 ? 13.733 -14.907 -7.380 1.00 98.12 72 ASP A C 1
ATOM 571 O O . ASP A 1 72 ? 14.110 -16.053 -7.130 1.00 98.12 72 ASP A O 1
ATOM 575 N N . ASP A 1 73 ? 13.680 -13.967 -6.434 1.00 97.62 73 ASP A N 1
ATOM 576 C CA . ASP A 1 73 ? 13.971 -14.196 -5.015 1.00 97.62 73 ASP A CA 1
ATOM 577 C C . ASP A 1 73 ? 12.804 -14.851 -4.247 1.00 97.62 73 ASP A C 1
ATOM 579 O O . ASP A 1 73 ? 12.986 -15.244 -3.084 1.00 97.62 73 ASP A O 1
ATOM 583 N N . GLY A 1 74 ? 11.638 -14.979 -4.892 1.00 95.88 74 GLY A N 1
ATOM 584 C CA . GLY A 1 74 ? 10.428 -15.597 -4.356 1.00 95.88 74 GLY A CA 1
ATOM 585 C C . GLY A 1 74 ? 9.790 -14.783 -3.235 1.00 95.88 74 GLY A C 1
ATOM 586 O O . GLY A 1 74 ? 9.564 -15.324 -2.155 1.00 95.88 74 GLY A O 1
ATOM 587 N N . VAL A 1 75 ? 9.586 -13.476 -3.439 1.00 96.56 75 VAL A N 1
ATOM 588 C CA . VAL A 1 75 ? 8.808 -12.656 -2.493 1.00 96.56 75 VAL A CA 1
ATOM 589 C C . VAL A 1 75 ? 7.311 -12.886 -2.686 1.00 96.56 75 VAL A C 1
ATOM 591 O O . VAL A 1 75 ? 6.844 -12.919 -3.818 1.00 96.56 75 VAL A O 1
ATOM 594 N N . ASP A 1 76 ? 6.550 -12.965 -1.596 1.00 96.06 76 ASP A N 1
ATOM 595 C CA . ASP A 1 76 ? 5.091 -13.144 -1.668 1.00 96.06 76 ASP A CA 1
ATOM 596 C C . ASP A 1 76 ? 4.360 -11.821 -1.970 1.00 96.06 76 ASP A C 1
ATOM 598 O O . ASP A 1 76 ? 3.351 -11.775 -2.672 1.00 96.06 76 ASP A O 1
ATOM 602 N N . ILE A 1 77 ? 4.881 -10.711 -1.429 1.00 97.44 77 ILE A N 1
ATOM 603 C CA . ILE A 1 77 ? 4.283 -9.375 -1.528 1.00 97.44 77 ILE A CA 1
ATOM 604 C C . ILE A 1 77 ? 5.340 -8.366 -1.975 1.00 97.44 77 ILE A C 1
ATOM 606 O O . ILE A 1 77 ? 6.405 -8.239 -1.367 1.00 97.44 77 ILE A O 1
ATOM 610 N N . LEU A 1 78 ? 5.002 -7.571 -2.988 1.00 97.94 78 LEU A N 1
ATOM 611 C CA . LEU A 1 78 ? 5.791 -6.441 -3.457 1.00 97.94 78 LEU A CA 1
ATOM 612 C C . LEU A 1 78 ? 5.123 -5.118 -3.060 1.00 97.94 78 LEU A C 1
ATOM 614 O O . LEU A 1 78 ? 4.132 -4.695 -3.656 1.00 97.94 78 LEU A O 1
ATOM 618 N N . ASN A 1 79 ? 5.703 -4.426 -2.077 1.00 98.12 79 ASN A N 1
ATOM 619 C CA . ASN A 1 79 ? 5.248 -3.101 -1.658 1.00 98.12 79 ASN A CA 1
ATOM 620 C C . ASN A 1 79 ? 5.914 -1.983 -2.478 1.00 98.12 79 ASN A C 1
ATOM 622 O O . ASN A 1 79 ? 7.115 -1.731 -2.355 1.00 98.12 79 ASN A O 1
ATOM 626 N N . LEU A 1 80 ? 5.111 -1.237 -3.232 1.00 97.12 80 LEU A N 1
ATOM 627 C CA . LEU A 1 80 ? 5.508 -0.078 -4.025 1.00 97.12 80 LEU A CA 1
ATOM 628 C C . LEU A 1 80 ? 4.920 1.203 -3.418 1.00 97.12 80 LEU A C 1
ATOM 630 O O . LEU A 1 80 ? 3.900 1.732 -3.861 1.00 97.12 80 LEU A O 1
ATOM 634 N N . SER A 1 81 ? 5.602 1.761 -2.417 1.00 95.69 81 SER A N 1
ATOM 635 C CA . SER A 1 81 ? 5.268 3.067 -1.817 1.00 95.69 81 SER A CA 1
ATOM 636 C C . SER A 1 81 ? 5.614 4.255 -2.732 1.00 95.69 81 SER A C 1
ATOM 638 O O . SER A 1 81 ? 6.115 5.282 -2.281 1.00 95.69 81 SER A O 1
ATOM 640 N N . TRP A 1 82 ? 5.365 4.121 -4.031 1.00 94.00 82 TRP A N 1
ATOM 641 C CA . TRP A 1 82 ? 5.705 5.083 -5.070 1.00 94.00 82 TRP A CA 1
ATOM 642 C C . TRP A 1 82 ? 4.694 5.005 -6.218 1.00 94.00 82 TRP A C 1
ATOM 644 O O . TRP A 1 82 ? 4.149 3.942 -6.507 1.00 94.00 82 TRP A O 1
ATOM 654 N N . GLY A 1 83 ? 4.492 6.125 -6.910 1.00 93.69 83 GLY A N 1
ATOM 655 C CA . GLY A 1 83 ? 3.723 6.178 -8.146 1.00 93.69 83 GLY A CA 1
ATOM 656 C C . GLY A 1 83 ? 3.970 7.477 -8.904 1.00 93.69 83 GLY A C 1
ATOM 657 O O . GLY A 1 83 ? 4.554 8.426 -8.372 1.00 93.69 83 GLY A O 1
ATOM 658 N N . SER A 1 84 ? 3.487 7.538 -10.141 1.00 92.38 84 SER A N 1
ATOM 659 C CA . SER A 1 84 ? 3.513 8.744 -10.970 1.00 92.38 84 SER A CA 1
ATOM 660 C C . SER A 1 84 ? 2.146 9.038 -11.599 1.00 92.38 84 SER A C 1
ATOM 662 O O . SER A 1 84 ? 1.455 8.085 -11.977 1.00 92.38 84 SER A O 1
ATOM 664 N N . PRO A 1 85 ? 1.768 10.323 -11.770 1.00 92.25 85 PRO A N 1
ATOM 665 C CA . PRO A 1 85 ? 0.547 10.699 -12.475 1.00 92.25 85 PRO A CA 1
ATOM 666 C C . PRO A 1 85 ? 0.470 10.072 -13.866 1.00 92.25 85 PRO A C 1
ATOM 668 O O . PRO A 1 85 ? 1.475 9.981 -14.579 1.00 92.25 85 PRO A O 1
ATOM 671 N N . ASN A 1 86 ? -0.732 9.683 -14.278 1.00 86.75 86 ASN A N 1
ATOM 672 C CA . ASN A 1 86 ? -0.925 9.065 -15.584 1.00 86.75 86 ASN A CA 1
ATOM 673 C C . ASN A 1 86 ? -0.959 10.126 -16.683 1.00 86.75 86 ASN A C 1
ATOM 675 O O . ASN A 1 86 ? -1.759 11.058 -16.647 1.00 86.75 86 ASN A O 1
ATOM 679 N N . GLY A 1 87 ? -0.118 9.948 -17.700 1.00 82.38 87 GLY A N 1
ATOM 680 C CA . GLY A 1 87 ? -0.220 10.673 -18.971 1.00 82.38 87 GLY A CA 1
ATOM 681 C C . GLY A 1 87 ? -0.840 9.843 -20.099 1.00 82.38 87 GLY A C 1
ATOM 682 O O . GLY A 1 87 ? -0.950 10.330 -21.222 1.00 82.38 87 GLY A O 1
ATOM 683 N N . MET A 1 88 ? -1.172 8.581 -19.826 1.00 89.75 88 MET A N 1
ATOM 684 C CA . MET A 1 88 ? -1.621 7.569 -20.785 1.00 89.75 88 MET A CA 1
ATOM 685 C C . MET A 1 88 ? -2.332 6.422 -20.042 1.00 89.75 88 MET A C 1
ATOM 687 O O . MET A 1 88 ? -2.209 6.367 -18.815 1.00 89.75 88 MET A O 1
ATOM 691 N N . PRO A 1 89 ? -3.046 5.523 -20.748 1.00 90.25 89 PRO A N 1
ATOM 692 C CA . PRO A 1 89 ? -3.622 4.320 -20.142 1.00 90.25 89 PRO A CA 1
ATOM 693 C C . PRO A 1 89 ? -2.570 3.499 -19.371 1.00 90.25 89 PRO A C 1
ATOM 695 O O . PRO A 1 89 ? -1.420 3.448 -19.831 1.00 90.25 89 PRO A O 1
ATOM 698 N N . PRO A 1 90 ? -2.916 2.889 -18.219 1.00 89.56 90 PRO A N 1
ATOM 699 C CA . PRO A 1 90 ? -1.969 2.196 -17.340 1.00 89.56 90 PRO A CA 1
ATOM 700 C C . PRO A 1 90 ? -1.155 1.126 -18.077 1.00 89.56 90 PRO A C 1
ATOM 702 O O . PRO A 1 90 ? 0.064 1.085 -17.925 1.00 89.56 90 PRO A O 1
ATOM 705 N N . GLU A 1 91 ? -1.781 0.355 -18.965 1.00 91.69 91 GLU A N 1
ATOM 706 C CA . GLU A 1 91 ? -1.158 -0.693 -19.778 1.00 91.69 91 GLU A CA 1
ATOM 707 C C . GLU A 1 91 ? -0.091 -0.174 -20.758 1.00 91.69 91 GLU A C 1
ATOM 709 O O . GLU A 1 91 ? 0.773 -0.922 -21.216 1.00 91.69 91 GLU A O 1
ATOM 714 N N . CYS A 1 92 ? -0.131 1.123 -21.074 1.00 92.00 92 CYS A N 1
ATOM 715 C CA . CYS A 1 92 ? 0.846 1.787 -21.933 1.00 92.00 92 CYS A CA 1
ATOM 716 C C . CYS A 1 92 ? 2.023 2.382 -21.144 1.00 92.00 92 CYS A C 1
ATOM 718 O O . CYS A 1 92 ? 2.993 2.850 -21.747 1.00 92.00 92 CYS A O 1
ATOM 720 N N . THR A 1 93 ? 1.947 2.406 -19.811 1.00 92.00 93 THR A N 1
ATOM 721 C CA . THR A 1 93 ? 2.984 3.010 -18.973 1.00 92.00 93 THR A CA 1
ATOM 722 C C . THR A 1 93 ? 4.219 2.108 -18.874 1.00 92.00 93 THR A C 1
ATOM 724 O O . THR A 1 93 ? 4.101 0.881 -18.863 1.00 92.00 93 THR A O 1
ATOM 727 N N . PRO A 1 94 ? 5.436 2.671 -18.752 1.00 91.94 94 PRO A N 1
ATOM 728 C CA . PRO A 1 94 ? 6.646 1.864 -18.582 1.00 91.94 94 PRO A CA 1
ATOM 729 C C . PRO A 1 94 ? 6.675 1.068 -17.265 1.00 91.94 94 PRO A C 1
ATOM 731 O O . PRO A 1 94 ? 7.509 0.179 -17.115 1.00 91.94 94 PRO A O 1
ATOM 734 N N . GLN A 1 95 ? 5.799 1.389 -16.311 1.00 93.25 95 GLN A N 1
ATOM 735 C CA . GLN A 1 95 ? 5.668 0.687 -15.038 1.00 93.25 95 GLN A CA 1
ATOM 736 C C . GLN A 1 95 ? 4.834 -0.594 -15.148 1.00 93.25 95 GLN A C 1
ATOM 738 O O . GLN A 1 95 ? 5.016 -1.490 -14.329 1.00 93.25 95 GLN A O 1
ATOM 743 N N . TYR A 1 96 ? 3.944 -0.694 -16.138 1.00 95.69 96 TYR A N 1
ATOM 744 C CA . TYR A 1 96 ? 3.015 -1.816 -16.240 1.00 95.69 96 TYR A CA 1
ATOM 745 C C . TYR A 1 96 ? 3.692 -3.160 -16.550 1.00 95.69 96 TYR A C 1
ATOM 747 O O . TYR A 1 96 ? 3.437 -4.104 -15.810 1.00 95.69 96 TYR A O 1
ATOM 755 N N . PRO A 1 97 ? 4.603 -3.295 -17.540 1.00 96.69 97 PRO A N 1
ATOM 756 C CA . PRO A 1 97 ? 5.216 -4.589 -17.847 1.00 96.69 97 PRO A CA 1
ATOM 757 C C . PRO A 1 97 ? 5.899 -5.303 -16.664 1.00 96.69 97 PRO A C 1
ATOM 759 O O . PRO A 1 97 ? 5.639 -6.492 -16.492 1.00 96.69 97 PRO A O 1
ATOM 762 N N . PRO A 1 98 ? 6.737 -4.650 -15.827 1.00 97.00 98 PRO A N 1
ATOM 763 C CA . PRO A 1 98 ? 7.329 -5.336 -14.678 1.00 97.00 98 PRO A CA 1
ATOM 764 C C . PRO A 1 98 ? 6.301 -5.676 -13.591 1.00 97.00 98 PRO A C 1
ATOM 766 O O . PRO A 1 98 ? 6.406 -6.731 -12.977 1.00 97.00 98 PRO A O 1
ATOM 769 N N . VAL A 1 99 ? 5.290 -4.831 -13.373 1.00 97.25 99 VAL A N 1
ATOM 770 C CA . VAL A 1 99 ? 4.204 -5.111 -12.417 1.00 97.25 99 VAL A CA 1
ATOM 771 C C . VAL A 1 99 ? 3.377 -6.306 -12.874 1.00 97.25 99 VAL A C 1
ATOM 773 O O . VAL A 1 99 ? 3.153 -7.228 -12.098 1.00 97.25 99 VAL A O 1
ATOM 776 N N . LYS A 1 100 ? 3.014 -6.340 -14.158 1.00 97.31 100 LYS A N 1
ATOM 777 C CA . LYS A 1 100 ? 2.351 -7.488 -14.766 1.00 97.31 100 LYS A CA 1
ATOM 778 C C . LYS A 1 100 ? 3.195 -8.756 -14.643 1.00 97.31 100 LYS A C 1
ATOM 780 O O . LYS A 1 100 ? 2.656 -9.804 -14.326 1.00 97.31 100 LYS A O 1
ATOM 785 N N . HIS A 1 101 ? 4.510 -8.669 -14.848 1.00 97.88 101 HIS A N 1
ATOM 786 C CA . HIS A 1 101 ? 5.402 -9.812 -14.655 1.00 97.88 101 HIS A CA 1
ATOM 787 C C . HIS A 1 101 ? 5.358 -10.352 -13.217 1.00 97.88 101 HIS A C 1
ATOM 789 O O . HIS A 1 101 ? 5.324 -11.566 -13.047 1.00 97.88 101 HIS A O 1
ATOM 795 N N . ALA A 1 102 ? 5.326 -9.481 -12.204 1.00 97.88 102 ALA A N 1
ATOM 796 C CA . ALA A 1 102 ? 5.189 -9.901 -10.810 1.00 97.88 102 ALA A CA 1
ATOM 797 C C . ALA A 1 102 ? 3.856 -10.619 -10.549 1.00 97.88 102 ALA A C 1
ATOM 799 O O . ALA A 1 102 ? 3.862 -11.730 -10.028 1.00 97.88 102 ALA A O 1
ATOM 800 N N . VAL A 1 103 ? 2.741 -10.040 -11.000 1.00 96.19 103 VAL A N 1
ATOM 801 C CA . VAL A 1 103 ? 1.407 -10.651 -10.861 1.00 96.19 103 VAL A CA 1
ATOM 802 C C . VAL A 1 103 ? 1.313 -11.985 -11.605 1.00 96.19 103 VAL A C 1
ATOM 804 O O . VAL A 1 103 ? 0.831 -12.963 -11.047 1.00 96.19 103 VAL A O 1
ATOM 807 N N . ASP A 1 104 ? 1.810 -12.061 -12.844 1.00 96.00 104 ASP A N 1
ATOM 808 C CA . ASP A 1 104 ? 1.808 -13.296 -13.643 1.00 96.00 104 ASP A CA 1
ATOM 809 C C . ASP A 1 104 ? 2.670 -14.411 -12.997 1.00 96.00 104 ASP A C 1
ATOM 811 O O . ASP A 1 104 ? 2.577 -15.568 -13.402 1.00 96.00 104 ASP A O 1
ATOM 815 N N . ASN A 1 105 ? 3.510 -14.071 -12.009 1.00 96.50 105 ASN A N 1
ATOM 816 C CA . ASN A 1 105 ? 4.277 -15.000 -11.171 1.00 96.50 105 ASN A CA 1
ATOM 817 C C . ASN A 1 105 ? 3.776 -15.003 -9.714 1.00 96.50 105 ASN A C 1
ATOM 819 O O . ASN A 1 105 ? 4.565 -15.227 -8.801 1.00 96.50 105 ASN A O 1
ATOM 823 N N . GLN A 1 106 ? 2.482 -14.730 -9.511 1.00 95.25 106 GLN A N 1
ATOM 824 C CA . GLN A 1 106 ? 1.763 -14.881 -8.238 1.00 95.25 106 GLN A CA 1
ATOM 825 C C . GLN A 1 106 ? 2.281 -13.999 -7.087 1.00 95.25 106 GLN A C 1
ATOM 827 O O . GLN A 1 106 ? 1.950 -14.210 -5.925 1.00 95.25 106 GLN A O 1
ATOM 832 N N . VAL A 1 107 ? 3.032 -12.940 -7.401 1.00 97.00 107 VAL A N 1
ATOM 833 C CA . VAL A 1 107 ? 3.436 -11.934 -6.413 1.00 97.00 107 VAL A CA 1
ATOM 834 C C . VAL A 1 107 ? 2.329 -10.897 -6.256 1.00 97.00 107 VAL A C 1
ATOM 836 O O . VAL A 1 107 ? 1.950 -10.220 -7.216 1.00 97.00 107 VAL A O 1
ATOM 839 N N . ILE A 1 108 ? 1.863 -10.694 -5.023 1.00 97.44 108 ILE A N 1
ATOM 840 C CA . ILE A 1 108 ? 0.865 -9.667 -4.712 1.00 97.44 108 ILE A CA 1
ATOM 841 C C . ILE A 1 108 ? 1.530 -8.290 -4.773 1.00 97.44 108 ILE A C 1
ATOM 843 O O . ILE A 1 108 ? 2.390 -7.959 -3.954 1.00 97.44 108 ILE A O 1
ATOM 847 N N . VAL A 1 109 ? 1.112 -7.445 -5.716 1.00 98.12 109 VAL A N 1
ATOM 848 C CA . VAL A 1 109 ? 1.633 -6.077 -5.845 1.00 98.12 109 VAL A CA 1
ATOM 849 C C . VAL A 1 109 ? 0.722 -5.096 -5.112 1.00 98.12 109 VAL A C 1
ATOM 851 O O . VAL A 1 109 ? -0.450 -4.949 -5.453 1.00 98.12 109 VAL A O 1
ATOM 854 N N . VAL A 1 110 ? 1.273 -4.375 -4.135 1.00 98.50 110 VAL A N 1
ATOM 855 C CA . VAL A 1 110 ? 0.576 -3.326 -3.375 1.00 98.50 110 VAL A CA 1
ATOM 856 C C . VAL A 1 110 ? 1.219 -1.983 -3.690 1.00 98.50 110 VAL A C 1
ATOM 858 O O . VAL A 1 110 ? 2.414 -1.810 -3.458 1.00 98.50 110 VAL A O 1
ATOM 861 N N . ALA A 1 111 ? 0.455 -1.014 -4.195 1.00 98.38 111 ALA A N 1
ATOM 862 C CA . ALA A 1 111 ? 1.005 0.276 -4.611 1.00 98.38 111 ALA A CA 1
ATOM 863 C C . ALA A 1 111 ? 0.246 1.481 -4.046 1.00 98.38 111 ALA A C 1
ATOM 865 O O . ALA A 1 111 ? -0.978 1.486 -3.910 1.00 98.38 111 ALA A O 1
ATOM 866 N N . ALA A 1 112 ? 0.995 2.541 -3.747 1.00 98.38 112 ALA A N 1
ATOM 867 C CA . ALA A 1 112 ? 0.446 3.810 -3.290 1.00 98.38 112 ALA A CA 1
ATOM 868 C C . ALA A 1 112 ? -0.313 4.537 -4.419 1.00 98.38 112 ALA A C 1
ATOM 870 O O . ALA A 1 112 ? 0.238 4.774 -5.493 1.00 98.38 112 ALA A O 1
ATOM 871 N N . ALA A 1 113 ? -1.550 4.963 -4.150 1.00 98.12 113 ALA A N 1
ATOM 872 C CA . ALA A 1 113 ? -2.426 5.605 -5.135 1.00 98.12 113 ALA A CA 1
ATOM 873 C C . ALA A 1 113 ? -2.011 7.037 -5.532 1.00 98.12 113 ALA A C 1
ATOM 875 O O . ALA A 1 113 ? -2.528 7.580 -6.510 1.00 98.12 113 ALA A O 1
ATOM 876 N N . GLY A 1 114 ? -1.082 7.649 -4.798 1.00 96.88 114 GLY A N 1
ATOM 877 C CA . GLY A 1 114 ? -0.611 9.011 -5.024 1.00 96.88 114 GLY A CA 1
ATOM 878 C C . GLY A 1 114 ? -1.403 10.057 -4.241 1.00 96.88 114 GLY A C 1
ATOM 879 O O . GLY A 1 114 ? -2.489 9.802 -3.727 1.00 96.88 114 GLY A O 1
ATOM 880 N N . ASN A 1 115 ? -0.823 11.251 -4.136 1.00 94.94 115 ASN A N 1
ATOM 881 C CA . ASN A 1 115 ? -1.349 12.352 -3.323 1.00 94.94 115 ASN A CA 1
ATOM 882 C C . ASN A 1 115 ? -0.934 13.741 -3.846 1.00 94.94 115 ASN A C 1
ATOM 884 O O . ASN A 1 115 ? -0.809 14.694 -3.076 1.00 94.94 115 ASN A O 1
ATOM 888 N N . GLN A 1 116 ? -0.647 13.865 -5.149 1.00 88.56 116 GLN A N 1
ATOM 889 C CA . GLN A 1 116 ? -0.242 15.144 -5.744 1.00 88.56 116 GLN A CA 1
ATOM 890 C C . GLN A 1 116 ? -1.406 15.820 -6.468 1.00 88.56 116 GLN A C 1
ATOM 892 O O . GLN A 1 116 ? -2.304 15.176 -7.010 1.00 88.56 116 GLN A O 1
ATOM 897 N N . LYS A 1 117 ? -1.343 17.151 -6.515 1.00 88.38 117 LYS A N 1
ATOM 898 C CA . LYS A 1 117 ? -2.192 17.976 -7.374 1.00 88.38 117 LYS A CA 1
ATOM 899 C C . LYS A 1 117 ? -1.431 18.329 -8.646 1.00 88.38 117 LYS A C 1
ATOM 901 O O . LYS A 1 117 ? -0.220 18.553 -8.613 1.00 88.38 117 LYS A O 1
ATOM 906 N N . SER A 1 118 ? -2.155 18.441 -9.750 1.00 85.88 118 SER A N 1
ATOM 907 C CA . SER A 1 118 ? -1.630 18.904 -11.025 1.00 85.88 118 SER A CA 1
ATOM 908 C C . SER A 1 118 ? -1.083 20.327 -10.918 1.00 85.88 118 SER A C 1
ATOM 910 O O . SER A 1 118 ? -1.396 21.081 -9.990 1.00 85.88 118 SER A O 1
ATOM 912 N N . LYS A 1 119 ? -0.321 20.766 -11.928 1.00 83.50 119 LYS A N 1
ATOM 913 C CA . LYS A 1 119 ? 0.182 22.154 -12.002 1.00 83.50 119 LYS A CA 1
ATOM 914 C C . LYS A 1 119 ? -0.937 23.203 -11.988 1.00 83.50 119 LYS A C 1
ATOM 916 O O . LYS A 1 119 ? -0.685 24.357 -11.659 1.00 83.50 119 LYS A O 1
ATOM 921 N N . GLN A 1 120 ? -2.158 22.818 -12.356 1.00 85.44 120 GLN A N 1
ATOM 922 C CA . GLN A 1 120 ? -3.352 23.663 -12.339 1.00 85.44 120 GLN A CA 1
ATOM 923 C C . GLN A 1 120 ? -4.143 23.550 -11.022 1.00 85.44 120 GLN A C 1
ATOM 925 O O . GL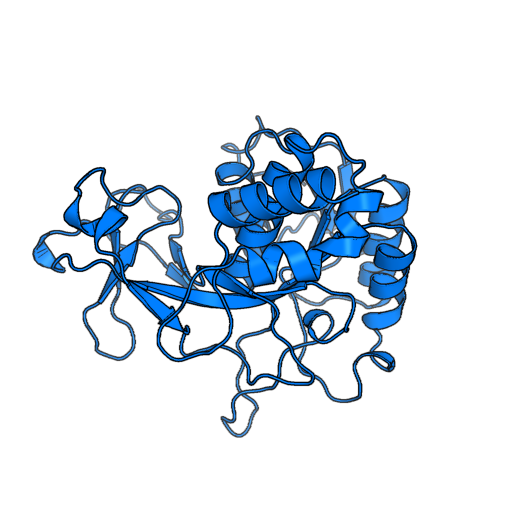N A 1 120 ? -5.248 24.080 -10.932 1.00 85.44 120 GLN A O 1
ATOM 930 N N . GLY A 1 121 ? -3.606 22.856 -10.015 1.00 85.94 121 GLY A N 1
ATOM 931 C CA . GLY A 1 121 ? -4.222 22.681 -8.701 1.00 85.94 121 GLY A CA 1
ATOM 932 C C . GLY A 1 121 ? -5.366 21.667 -8.666 1.00 85.94 121 GLY A C 1
ATOM 933 O O . GLY A 1 121 ? -6.087 21.616 -7.671 1.00 85.94 121 GLY A O 1
ATOM 934 N N . ARG A 1 122 ? -5.553 20.874 -9.729 1.00 88.00 122 ARG A N 1
ATOM 935 C CA . ARG A 1 122 ? -6.567 19.811 -9.768 1.00 88.00 122 ARG A CA 1
ATOM 936 C C . ARG A 1 122 ? -6.012 18.567 -9.091 1.00 88.00 122 ARG A C 1
ATOM 938 O O . ARG A 1 122 ? -4.847 18.250 -9.298 1.00 88.00 122 ARG A O 1
ATOM 945 N N . THR A 1 123 ? -6.827 17.867 -8.318 1.00 90.69 123 THR A N 1
ATOM 946 C CA . THR A 1 123 ? -6.470 16.532 -7.833 1.00 90.69 123 THR A CA 1
ATOM 947 C C . THR A 1 123 ? -6.229 15.616 -9.034 1.00 90.69 123 THR A C 1
ATOM 949 O O . THR A 1 123 ? -6.998 15.645 -9.998 1.00 90.69 123 THR A O 1
ATOM 952 N N . GLU A 1 124 ? -5.115 14.888 -9.022 1.00 94.94 124 GLU A N 1
ATOM 953 C CA . GLU A 1 124 ? -4.796 13.902 -10.057 1.00 94.94 124 GLU A CA 1
ATOM 954 C C . GLU A 1 124 ? -5.587 12.608 -9.826 1.00 94.94 124 GLU A C 1
ATOM 956 O O . GLU A 1 124 ? -6.021 12.335 -8.708 1.00 94.94 124 GLU A O 1
ATOM 961 N N . TYR A 1 125 ? -5.746 11.792 -10.867 1.00 95.44 125 TYR A N 1
ATOM 962 C CA . TYR A 1 125 ? -6.288 10.436 -10.727 1.00 95.44 125 TYR A CA 1
ATOM 963 C C . TYR A 1 125 ? -5.272 9.486 -10.084 1.00 95.44 125 TYR A C 1
ATOM 965 O O . TYR A 1 125 ? -4.079 9.793 -10.073 1.00 95.44 125 TYR A O 1
ATOM 973 N N . VAL A 1 126 ? -5.731 8.333 -9.583 1.00 96.88 126 VAL A N 1
ATOM 974 C CA . VAL A 1 126 ? -4.876 7.258 -9.033 1.00 96.88 126 VAL A CA 1
ATOM 975 C C . VAL A 1 126 ? -3.657 7.004 -9.917 1.00 96.88 126 VAL A C 1
ATOM 977 O O . VAL A 1 126 ? -3.805 6.763 -11.107 1.00 96.88 126 VAL A O 1
ATOM 980 N N . PHE A 1 127 ? -2.455 7.047 -9.347 1.00 96.94 127 PHE A N 1
ATOM 981 C CA . PHE A 1 127 ? -1.186 6.953 -10.076 1.00 96.94 127 PHE A CA 1
ATOM 982 C C . PHE A 1 127 ? -0.895 5.558 -10.627 1.00 96.94 127 PHE A C 1
ATOM 984 O O . PHE A 1 127 ? -1.338 4.556 -10.080 1.00 96.94 127 PHE A O 1
ATOM 991 N N . SER A 1 128 ? -0.052 5.481 -11.656 1.00 95.81 128 SER A N 1
ATOM 992 C CA . SER A 1 128 ? 0.590 4.222 -12.046 1.00 95.81 128 SER A CA 1
ATOM 993 C C . SER A 1 128 ? 1.812 3.949 -11.155 1.00 95.81 128 SER A C 1
ATOM 995 O O . SER A 1 128 ? 2.560 4.888 -10.864 1.00 95.81 128 SER A O 1
ATOM 997 N N . PRO A 1 129 ? 2.056 2.692 -10.736 1.00 96.81 129 PRO A N 1
ATOM 998 C CA . PRO A 1 129 ? 1.367 1.477 -11.186 1.00 96.81 129 PRO A CA 1
ATOM 999 C C . PRO A 1 129 ? 0.082 1.110 -10.430 1.00 96.81 129 PRO A C 1
ATOM 1001 O O . PRO A 1 129 ? -0.570 0.157 -10.830 1.00 96.81 129 PRO A O 1
ATOM 1004 N N . ALA A 1 130 ? -0.317 1.842 -9.386 1.00 97.94 130 ALA A N 1
ATOM 1005 C CA . ALA A 1 130 ? -1.527 1.524 -8.619 1.00 97.94 130 ALA A CA 1
ATOM 1006 C C . ALA A 1 130 ? -2.810 1.474 -9.476 1.00 97.94 130 ALA A C 1
ATOM 1008 O O . ALA A 1 130 ? -3.732 0.741 -9.151 1.00 97.94 130 ALA A O 1
ATOM 1009 N N . LEU A 1 131 ? -2.878 2.209 -10.587 1.00 96.94 131 LEU A N 1
ATOM 1010 C CA . LEU A 1 131 ? -4.023 2.171 -11.500 1.00 96.94 131 LEU A CA 1
ATOM 1011 C C . LEU A 1 131 ? -4.157 0.848 -12.286 1.00 96.94 131 LEU A C 1
ATOM 1013 O O . LEU A 1 131 ? -5.219 0.595 -12.844 1.00 96.94 131 LEU A O 1
ATOM 1017 N N . ALA A 1 132 ? -3.117 0.009 -12.351 1.00 95.62 132 ALA A N 1
ATOM 1018 C CA . ALA A 1 132 ? -3.213 -1.293 -13.011 1.00 95.62 132 ALA A CA 1
ATOM 1019 C C . ALA A 1 132 ? -4.272 -2.173 -12.322 1.00 95.62 132 ALA A C 1
ATOM 1021 O O . ALA A 1 132 ? -4.340 -2.215 -11.091 1.00 95.62 132 ALA A O 1
ATOM 1022 N N . GLU A 1 133 ? -5.098 -2.869 -13.110 1.00 94.00 133 GLU A N 1
ATOM 1023 C CA . GLU A 1 133 ? -6.221 -3.678 -12.611 1.00 94.00 133 GLU A CA 1
ATOM 1024 C C . GLU A 1 133 ? -5.755 -4.698 -11.566 1.00 94.00 133 GLU A C 1
ATOM 1026 O O . GLU A 1 133 ? -6.372 -4.831 -10.510 1.00 94.00 133 GLU A O 1
ATOM 1031 N N . GLU A 1 134 ? -4.607 -5.315 -11.825 1.00 92.69 134 GLU A N 1
ATOM 1032 C CA . GLU A 1 134 ? -4.012 -6.391 -11.041 1.00 92.69 134 GLU A CA 1
ATOM 1033 C C . GLU A 1 134 ? -3.252 -5.913 -9.790 1.00 92.69 134 GLU A C 1
ATOM 1035 O O . GLU A 1 134 ? -2.791 -6.718 -8.987 1.00 92.69 134 GLU A O 1
ATOM 1040 N N . THR A 1 135 ? -3.052 -4.601 -9.632 1.00 96.56 135 THR A N 1
ATOM 1041 C CA . THR A 1 135 ? -2.340 -4.035 -8.478 1.00 96.56 135 THR A CA 1
ATOM 1042 C C . THR A 1 135 ? -3.319 -3.644 -7.387 1.00 96.56 135 THR A C 1
ATOM 1044 O O . THR A 1 135 ? -4.269 -2.905 -7.645 1.00 96.56 135 THR A O 1
ATOM 1047 N N . VAL A 1 136 ? -3.053 -4.039 -6.141 1.00 98.06 136 VAL A N 1
ATOM 1048 C CA . VAL A 1 136 ? -3.789 -3.546 -4.973 1.00 98.06 136 VAL A CA 1
ATOM 1049 C C . VAL A 1 136 ? -3.440 -2.074 -4.750 1.00 98.06 136 VAL A C 1
ATOM 1051 O O . VAL A 1 136 ? -2.373 -1.726 -4.237 1.00 98.06 136 VAL A O 1
ATOM 1054 N N . ALA A 1 137 ? -4.350 -1.193 -5.150 1.00 98.38 137 ALA A N 1
ATOM 1055 C CA . ALA A 1 137 ? -4.182 0.247 -5.058 1.00 98.38 137 ALA A CA 1
ATOM 1056 C C . ALA A 1 137 ? -4.621 0.760 -3.690 1.00 98.38 137 ALA A C 1
ATOM 1058 O O . ALA A 1 137 ? -5.784 0.612 -3.303 1.00 98.38 137 ALA A O 1
ATOM 1059 N N . VAL A 1 138 ? -3.704 1.419 -2.983 1.00 98.62 138 VAL A N 1
ATOM 1060 C CA . VAL A 1 138 ? -3.937 1.874 -1.612 1.00 98.62 138 VAL A CA 1
ATOM 1061 C C . VAL A 1 138 ? -3.978 3.390 -1.540 1.00 98.62 138 VAL A C 1
ATOM 1063 O O . VAL A 1 138 ? -2.996 4.071 -1.844 1.00 98.62 138 VAL A O 1
ATOM 1066 N N . SER A 1 139 ? -5.112 3.913 -1.083 1.00 98.06 139 SER A N 1
ATOM 1067 C CA . SER A 1 139 ? -5.292 5.336 -0.791 1.00 98.06 139 SER A CA 1
ATOM 1068 C C . SER A 1 139 ? -5.436 5.581 0.715 1.00 98.06 139 SER A C 1
ATOM 1070 O O . SER A 1 139 ? -5.234 4.668 1.514 1.00 98.06 139 SER A O 1
ATOM 1072 N N . GLY A 1 140 ? -5.682 6.819 1.134 1.00 96.75 140 GLY A N 1
ATOM 1073 C CA . GLY A 1 140 ? -5.564 7.248 2.525 1.00 96.75 140 GLY A CA 1
ATOM 1074 C C . GLY A 1 140 ? -6.886 7.378 3.288 1.00 96.75 140 GLY A C 1
ATOM 1075 O O . GLY A 1 140 ? -7.886 7.866 2.761 1.00 96.75 140 GLY A O 1
ATOM 1076 N N . PHE A 1 141 ? -6.873 7.048 4.578 1.00 94.94 141 PHE A N 1
ATOM 1077 C CA . PHE A 1 141 ? -7.871 7.497 5.550 1.00 94.94 141 PHE A CA 1
ATOM 1078 C C . PHE A 1 141 ? -7.217 8.139 6.781 1.00 94.94 141 PHE A C 1
ATOM 1080 O O . PHE A 1 141 ? -6.059 7.883 7.116 1.00 94.94 141 PHE A O 1
ATOM 1087 N N . GLU A 1 142 ? -8.006 8.940 7.493 1.00 91.19 142 GLU A N 1
ATOM 1088 C CA . GLU A 1 142 ? -7.697 9.506 8.802 1.00 91.19 142 GLU A CA 1
ATOM 1089 C C . GLU A 1 142 ? -8.422 8.726 9.913 1.00 91.19 142 GLU A C 1
ATOM 1091 O O . GLU A 1 142 ? -9.643 8.551 9.865 1.00 91.19 142 GLU A O 1
ATOM 1096 N N . ALA A 1 143 ? -7.690 8.285 10.943 1.00 88.50 143 ALA A N 1
ATOM 1097 C CA . ALA A 1 143 ? -8.262 7.678 12.149 1.00 88.50 143 ALA A CA 1
ATOM 1098 C C . ALA A 1 143 ? -8.479 8.739 13.236 1.00 88.50 143 ALA A C 1
ATOM 1100 O O . ALA A 1 143 ? -7.611 8.952 14.080 1.00 88.50 143 ALA A O 1
ATOM 1101 N N . LEU A 1 144 ? -9.633 9.403 13.226 1.00 87.12 144 LEU A N 1
ATOM 1102 C CA . LEU A 1 144 ? -9.949 10.489 14.153 1.00 87.12 144 LEU A CA 1
ATOM 1103 C C . LEU A 1 144 ? -10.255 9.943 15.549 1.00 87.12 144 LEU A C 1
ATOM 1105 O O . LEU A 1 144 ? -11.209 9.181 15.720 1.00 87.12 144 LEU A O 1
ATOM 1109 N N . CYS A 1 145 ? -9.496 10.378 16.554 1.00 85.00 145 CYS A N 1
ATOM 1110 C CA . CYS A 1 145 ? -9.806 10.113 17.952 1.00 85.00 145 CYS A CA 1
ATOM 1111 C C . CYS A 1 145 ? -10.659 11.256 18.549 1.00 85.00 145 CYS A C 1
ATOM 1113 O O . CYS A 1 145 ? -10.327 12.428 18.370 1.00 85.00 145 CYS A O 1
ATOM 1115 N N . PRO A 1 146 ? -11.721 10.953 19.324 1.00 81.62 146 PRO A N 1
ATOM 1116 C CA . PRO A 1 146 ? -12.583 11.968 19.941 1.00 81.62 146 PRO A CA 1
ATOM 1117 C C . PRO A 1 146 ? -11.965 12.699 21.150 1.00 81.62 146 PRO A C 1
ATOM 1119 O O . PRO A 1 146 ? -12.660 13.457 21.828 1.00 81.62 146 PRO A O 1
ATOM 1122 N N . MET A 1 147 ? -10.689 12.467 21.473 1.00 79.00 147 MET A N 1
ATOM 1123 C CA . MET A 1 147 ? -10.012 13.156 22.573 1.00 79.00 147 MET A CA 1
ATOM 1124 C C . MET A 1 147 ? -9.754 14.629 22.251 1.00 79.00 147 MET A C 1
ATOM 1126 O O . MET A 1 147 ? -9.629 15.042 21.101 1.00 79.00 147 MET A O 1
ATOM 1130 N N . THR A 1 148 ? -9.651 15.442 23.303 1.00 76.38 148 THR A N 1
ATOM 1131 C CA . THR A 1 148 ? -9.324 16.865 23.159 1.00 76.38 148 THR A CA 1
ATOM 1132 C C . THR A 1 148 ? -7.815 17.071 23.090 1.00 76.38 148 THR A C 1
ATOM 1134 O O . THR A 1 148 ? -7.072 16.385 23.788 1.00 76.38 148 THR A O 1
ATOM 1137 N N . MET A 1 149 ? -7.356 18.081 22.343 1.00 70.44 149 MET A N 1
ATOM 1138 C CA . MET A 1 149 ? -5.926 18.401 22.224 1.00 70.44 149 MET A CA 1
ATOM 1139 C C . MET A 1 149 ? -5.203 18.548 23.564 1.00 70.44 149 MET A C 1
ATOM 1141 O O . MET A 1 149 ? -4.057 18.131 23.671 1.00 70.44 149 MET A O 1
ATOM 1145 N N . LYS A 1 150 ? -5.847 19.134 24.584 1.00 69.06 150 LYS A N 1
ATOM 1146 C CA . LYS A 1 150 ? -5.232 19.349 25.908 1.00 69.06 150 LYS A CA 1
ATOM 1147 C C . LYS A 1 150 ? -4.819 18.047 26.593 1.00 69.06 150 LYS A C 1
ATOM 1149 O O . LYS A 1 150 ? -3.993 18.078 27.494 1.00 69.06 150 LYS A O 1
ATOM 1154 N N . SER A 1 151 ? -5.435 16.942 26.192 1.00 69.50 151 SER A N 1
ATOM 1155 C CA . SER A 1 151 ? -5.213 15.612 26.745 1.00 69.50 151 SER A CA 1
ATOM 1156 C C . SER A 1 151 ? -4.153 14.821 25.980 1.00 69.50 151 SER A C 1
ATOM 1158 O O . SER A 1 151 ? -3.862 13.702 26.381 1.00 69.50 151 SER A O 1
ATOM 1160 N N . VAL A 1 152 ? -3.623 15.369 24.883 1.00 72.31 152 VAL A N 1
ATOM 1161 C CA . VAL A 1 152 ? -2.673 14.685 24.003 1.00 72.31 152 VAL A CA 1
ATOM 1162 C C . VAL A 1 152 ? -1.296 15.288 24.192 1.00 72.31 152 VAL A C 1
ATOM 1164 O O . VAL A 1 152 ? -1.117 16.501 24.037 1.00 72.31 152 VAL A O 1
ATOM 1167 N N . ASP A 1 153 ? -0.346 14.426 24.517 1.00 71.75 153 ASP A N 1
ATOM 1168 C CA . ASP A 1 153 ? 1.065 14.754 24.570 1.00 71.75 153 ASP A CA 1
ATOM 1169 C C . ASP A 1 153 ? 1.748 14.137 23.350 1.00 71.75 153 ASP A C 1
ATOM 1171 O O . ASP A 1 153 ? 1.819 12.916 23.236 1.00 71.75 153 ASP A O 1
ATOM 1175 N N . ASN A 1 154 ? 2.226 14.980 22.430 1.00 68.94 154 ASN A N 1
ATOM 1176 C CA . ASN A 1 154 ? 3.007 14.503 21.289 1.00 68.94 154 ASN A CA 1
ATOM 1177 C C . ASN A 1 154 ? 4.382 13.979 21.747 1.00 68.94 154 ASN A C 1
ATOM 1179 O O . ASN A 1 154 ? 5.046 13.305 20.980 1.00 68.94 154 ASN A O 1
ATOM 1183 N N . ALA A 1 155 ? 4.786 14.194 23.005 1.00 64.38 155 ALA A N 1
ATOM 1184 C CA . ALA A 1 155 ? 6.040 13.684 23.547 1.00 64.38 155 ALA A CA 1
ATOM 1185 C C . ALA A 1 155 ? 6.091 12.164 23.779 1.00 64.38 155 ALA A C 1
ATOM 1187 O O . ALA A 1 155 ? 7.024 11.660 24.406 1.00 64.38 155 ALA A O 1
ATOM 1188 N N . VAL A 1 156 ? 5.094 11.411 23.320 1.00 62.81 156 VAL A N 1
ATOM 1189 C CA . VAL A 1 156 ? 5.022 9.966 23.520 1.00 62.81 156 VAL A CA 1
ATOM 1190 C C . VAL A 1 156 ? 4.890 9.282 22.164 1.00 62.81 156 VAL A C 1
ATOM 1192 O O . VAL A 1 156 ? 3.995 9.593 21.388 1.00 62.81 156 VAL A O 1
ATOM 1195 N N . GLU A 1 157 ? 5.770 8.313 21.895 1.00 59.50 157 GLU A N 1
ATOM 1196 C CA . GLU A 1 157 ? 5.778 7.534 20.641 1.00 59.50 157 GLU A CA 1
ATOM 1197 C C . GLU A 1 157 ? 4.481 6.717 20.444 1.00 59.50 157 GLU A C 1
ATOM 1199 O O . GLU A 1 157 ? 4.082 6.398 19.324 1.00 59.50 157 GLU A O 1
ATOM 1204 N N . LYS A 1 158 ? 3.809 6.389 21.556 1.00 67.81 158 LYS A N 1
ATOM 1205 C CA . LYS A 1 158 ? 2.567 5.613 21.621 1.00 67.81 158 LYS A CA 1
ATOM 1206 C C . LYS A 1 158 ? 1.393 6.492 22.023 1.00 67.81 158 LYS A C 1
ATOM 1208 O O . LYS A 1 158 ? 1.519 7.346 22.897 1.00 67.81 158 LYS A O 1
ATOM 1213 N N . GLY A 1 159 ? 0.219 6.174 21.491 1.00 71.56 159 GLY A N 1
ATO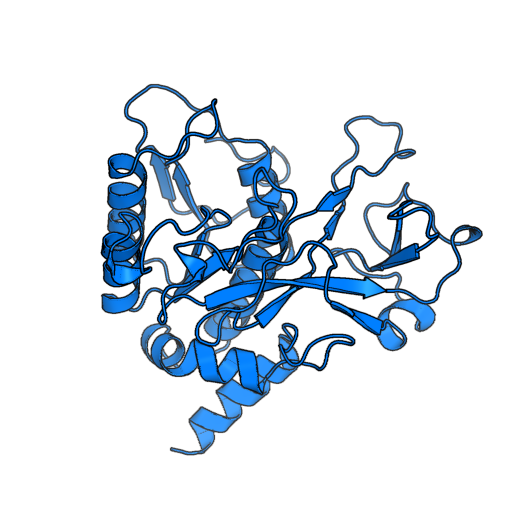M 1214 C CA . GLY A 1 159 ? -1.027 6.841 21.838 1.00 71.56 159 GLY A CA 1
ATOM 1215 C C . GLY A 1 159 ? -1.568 7.726 20.715 1.00 71.56 159 GLY A C 1
ATOM 1216 O O . GLY A 1 159 ? -1.108 7.661 19.568 1.00 71.56 159 GLY A O 1
ATOM 1217 N N . PRO A 1 160 ? -2.609 8.519 21.011 1.00 75.88 160 PRO A N 1
ATOM 1218 C CA . PRO A 1 160 ? -3.076 9.521 20.075 1.00 75.88 160 PRO A CA 1
ATOM 1219 C C . PRO A 1 160 ? -2.015 10.605 19.865 1.00 75.88 160 PRO A C 1
ATOM 1221 O O . PRO A 1 160 ? -1.308 10.971 20.796 1.00 75.88 160 PRO A O 1
ATOM 1224 N N . TYR A 1 161 ? -1.970 11.171 18.666 1.00 76.31 161 TYR A N 1
ATOM 1225 C CA . TYR A 1 161 ? -1.162 12.346 18.346 1.00 76.31 161 TYR A CA 1
ATOM 1226 C C . TYR A 1 161 ? -2.067 13.467 17.837 1.00 76.31 161 TYR A C 1
ATOM 1228 O O . TYR A 1 161 ? -3.182 13.233 17.355 1.00 76.31 161 TYR A O 1
ATOM 1236 N N . ARG A 1 162 ? -1.613 14.712 17.967 1.00 74.25 162 ARG A N 1
ATOM 1237 C CA . ARG A 1 162 ? -2.326 15.890 17.462 1.00 74.25 162 ARG A CA 1
ATOM 1238 C C . ARG A 1 162 ? -1.467 16.631 16.455 1.00 74.25 162 ARG A C 1
ATOM 1240 O O . ARG A 1 162 ? -0.261 16.750 16.648 1.00 74.25 162 ARG A O 1
ATOM 1247 N N . PHE A 1 163 ? -2.107 17.201 15.445 1.00 70.00 163 PHE A N 1
ATOM 1248 C CA . PHE A 1 163 ? -1.474 18.208 14.605 1.00 70.00 163 PHE A CA 1
ATOM 1249 C C . PHE A 1 163 ? -2.491 19.157 14.009 1.00 70.00 163 PHE A C 1
ATOM 1251 O O . PHE A 1 163 ? -3.670 18.830 13.852 1.00 70.00 163 PHE A O 1
ATOM 1258 N N . GLU A 1 164 ? -2.018 20.363 13.728 1.00 65.19 164 GLU A N 1
ATOM 1259 C CA . GLU A 1 164 ? -2.813 21.394 13.090 1.00 65.19 164 GLU A CA 1
ATOM 1260 C C . GLU A 1 164 ? -2.829 21.120 11.586 1.00 65.19 164 GLU A C 1
ATOM 1262 O O . GLU A 1 164 ? -1.844 21.335 10.888 1.00 65.19 164 GLU A O 1
ATOM 1267 N N . SER A 1 165 ? -3.960 20.624 11.089 1.00 58.91 165 SER A N 1
ATOM 1268 C CA . SER A 1 165 ? -4.204 20.447 9.657 1.00 58.91 165 SER A CA 1
ATOM 1269 C C . SER A 1 165 ? -5.449 21.228 9.264 1.00 58.91 165 SER A C 1
ATOM 1271 O O . SER A 1 165 ? -6.489 21.118 9.921 1.00 58.91 165 SER A O 1
ATOM 1273 N N . ASP A 1 166 ? -5.342 22.036 8.208 1.00 54.22 166 ASP A N 1
ATOM 1274 C CA . ASP A 1 166 ? -6.421 22.875 7.668 1.00 54.22 166 ASP A CA 1
ATOM 1275 C C . ASP A 1 166 ? -7.038 23.864 8.678 1.00 54.22 166 ASP A C 1
ATOM 1277 O O . ASP A 1 166 ? -8.245 24.116 8.657 1.00 54.22 166 ASP A O 1
ATOM 1281 N N . ASN A 1 167 ? -6.236 24.422 9.596 1.00 52.41 167 ASN A N 1
ATOM 1282 C CA . ASN A 1 167 ? -6.715 25.240 10.727 1.00 52.41 167 ASN A CA 1
ATOM 1283 C C . ASN A 1 167 ? -7.751 24.517 11.617 1.00 52.41 167 ASN A C 1
ATOM 1285 O O . ASN A 1 167 ? -8.528 25.164 12.325 1.00 52.41 167 ASN A O 1
ATOM 1289 N N . GLN A 1 168 ? -7.795 23.181 11.576 1.00 56.81 168 GLN A N 1
ATOM 1290 C CA . GLN A 1 168 ? -8.655 22.371 12.426 1.00 56.81 168 GLN A CA 1
ATOM 1291 C C . GLN A 1 168 ? -7.832 21.587 13.444 1.00 56.81 168 GLN A C 1
ATOM 1293 O O . GLN A 1 168 ? -6.922 20.830 13.115 1.00 56.81 168 GLN A O 1
ATOM 1298 N N . ASN A 1 169 ? -8.232 21.741 14.701 1.00 69.62 169 ASN A N 1
ATOM 1299 C CA . ASN A 1 169 ? -7.647 21.085 15.860 1.00 69.62 169 ASN A CA 1
ATOM 1300 C C . ASN A 1 169 ? -8.137 19.635 15.951 1.00 69.62 169 ASN A C 1
ATOM 1302 O O . ASN A 1 169 ? -9.196 19.379 16.531 1.00 69.62 169 ASN A O 1
ATOM 1306 N N . ARG A 1 170 ? -7.389 18.694 15.361 1.00 77.81 170 ARG A N 1
ATOM 1307 C CA . ARG A 1 170 ? -7.748 17.268 15.300 1.00 77.81 170 ARG A CA 1
ATOM 1308 C C . ARG A 1 170 ? -6.755 16.389 16.065 1.00 77.81 170 ARG A C 1
ATOM 1310 O O . ARG A 1 170 ? -5.577 16.714 16.200 1.00 77.81 170 ARG A O 1
ATOM 1317 N N . VAL A 1 171 ? -7.269 15.275 16.580 1.00 81.88 171 VAL A N 1
ATOM 1318 C CA . VAL A 1 171 ? -6.506 14.227 17.266 1.00 81.88 171 VAL A CA 1
ATOM 1319 C C . VAL A 1 171 ? -6.691 12.930 16.494 1.00 81.88 171 VAL A C 1
ATOM 1321 O O . VAL A 1 171 ? -7.804 12.607 16.075 1.00 81.88 171 VAL A O 1
ATOM 1324 N N . PHE A 1 172 ? -5.611 12.184 16.316 1.00 81.31 172 PHE A N 1
ATOM 1325 C CA . PHE A 1 172 ? -5.566 10.985 15.494 1.00 81.31 172 PHE A CA 1
ATOM 1326 C C . PHE A 1 172 ? -4.970 9.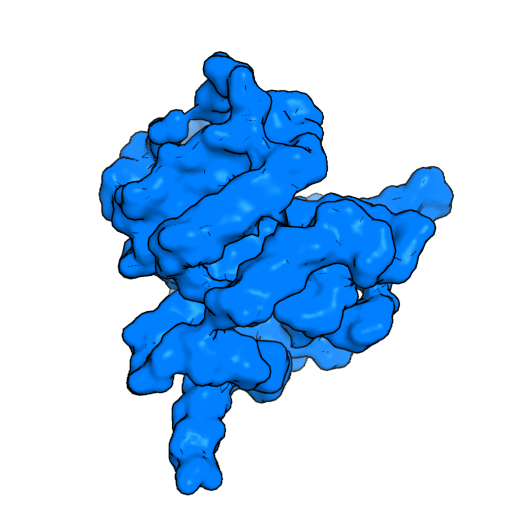819 16.275 1.00 81.31 172 PHE A C 1
ATOM 1328 O O . PHE A 1 172 ? -4.188 10.027 17.200 1.00 81.31 172 PHE A O 1
ATOM 1335 N N . CYS A 1 173 ? -5.327 8.590 15.909 1.00 76.25 173 CYS A N 1
ATOM 1336 C CA . CYS A 1 173 ? -4.663 7.403 16.444 1.00 76.25 173 CYS A CA 1
ATOM 1337 C C . CYS A 1 173 ? -3.360 7.109 15.709 1.00 76.25 173 CYS A C 1
ATOM 1339 O O . CYS A 1 173 ? -3.381 6.976 14.487 1.00 76.25 173 CYS A O 1
ATOM 1341 N N . SER A 1 174 ? -2.253 6.954 16.447 1.00 68.56 174 SER A N 1
ATOM 1342 C CA . SER A 1 174 ? -0.995 6.475 15.867 1.00 68.56 174 SER A CA 1
ATOM 1343 C C . SER A 1 174 ? -1.073 4.994 15.496 1.00 68.56 174 SER A C 1
ATOM 1345 O O . SER A 1 174 ? -1.900 4.230 16.005 1.00 68.56 174 SER A O 1
ATOM 1347 N N . HIS A 1 175 ? -0.151 4.576 14.631 1.00 65.06 175 HIS A N 1
ATOM 1348 C CA . HIS A 1 175 ? 0.079 3.169 14.302 1.00 65.06 175 HIS A CA 1
ATOM 1349 C C . HIS A 1 175 ? 0.677 2.363 15.461 1.00 65.06 175 HIS A C 1
ATOM 1351 O O . HIS A 1 175 ? 0.696 1.140 15.405 1.00 65.06 175 HIS A O 1
ATOM 1357 N N . GLN A 1 176 ? 1.151 3.030 16.516 1.00 62.59 176 GLN A N 1
ATOM 1358 C CA . GLN A 1 176 ? 1.768 2.398 17.685 1.00 62.59 176 GLN A CA 1
ATOM 1359 C C . GLN A 1 176 ? 0.791 2.241 18.856 1.00 62.59 176 GLN A C 1
ATOM 1361 O O . GLN A 1 176 ? 1.187 2.112 20.016 1.00 62.59 176 GLN A O 1
ATOM 1366 N N . GLY A 1 177 ? -0.500 2.260 18.530 1.00 58.22 177 GLY A N 1
ATOM 1367 C CA . GLY A 1 177 ? -1.598 2.221 19.476 1.00 58.22 177 GLY A CA 1
ATOM 1368 C C . GLY A 1 177 ? -2.174 3.607 19.731 1.00 58.22 177 GLY A C 1
ATOM 1369 O O . GLY A 1 177 ? -1.471 4.607 19.814 1.00 58.22 177 GLY A O 1
ATOM 1370 N N . CYS A 1 178 ? -3.487 3.651 19.902 1.00 60.78 178 CYS A N 1
ATOM 1371 C CA . CYS A 1 178 ? -4.096 4.663 20.751 1.00 60.78 178 CYS A CA 1
ATOM 1372 C C . CYS A 1 178 ? -3.934 4.190 22.201 1.00 60.78 178 CYS A C 1
ATOM 1374 O O . CYS A 1 178 ? -3.780 2.989 22.418 1.00 60.78 178 CYS A O 1
ATOM 1376 N N . ASP A 1 179 ? -3.909 5.094 23.182 1.00 58.59 179 ASP A N 1
ATOM 1377 C CA . ASP A 1 179 ? -3.847 4.662 24.578 1.00 58.59 179 ASP A CA 1
ATOM 1378 C C . ASP A 1 179 ? -4.972 3.642 24.848 1.00 58.59 179 ASP A C 1
ATOM 1380 O O . ASP A 1 179 ? -6.044 3.711 24.239 1.00 58.59 179 ASP A O 1
ATOM 1384 N N . ASP A 1 180 ? -4.753 2.675 25.748 1.00 52.09 180 ASP A N 1
ATOM 1385 C CA . ASP A 1 180 ? -5.742 1.624 26.074 1.00 52.09 180 ASP A CA 1
ATOM 1386 C C . ASP A 1 180 ? -7.054 2.186 26.665 1.00 52.09 180 ASP A C 1
ATOM 1388 O O . ASP A 1 180 ? -7.974 1.450 27.037 1.00 52.09 180 ASP A O 1
ATOM 1392 N N . SER A 1 181 ? -7.163 3.513 26.745 1.00 56.16 181 SER A N 1
ATOM 1393 C CA . SER A 1 181 ? -8.400 4.220 26.983 1.00 56.16 181 SER A CA 1
ATOM 1394 C C . SER A 1 181 ? -9.465 3.787 25.964 1.00 56.16 181 SER A C 1
ATOM 1396 O O . SER A 1 181 ? -9.309 3.954 24.748 1.00 56.16 181 SER A O 1
ATOM 1398 N N . PRO A 1 182 ? -10.632 3.315 26.437 1.00 55.75 182 PRO A N 1
ATOM 1399 C CA . PRO A 1 182 ? -11.789 3.045 25.587 1.00 55.75 182 PRO A CA 1
ATOM 1400 C C . PRO A 1 182 ? -12.205 4.241 24.714 1.00 55.75 182 PRO A C 1
ATOM 1402 O O . PRO A 1 182 ? -12.937 4.059 23.742 1.00 55.75 182 PRO A O 1
ATOM 1405 N N . ALA A 1 183 ? -11.766 5.459 25.054 1.00 64.38 183 ALA A N 1
ATOM 1406 C CA . ALA A 1 183 ? -12.147 6.679 24.363 1.00 64.38 183 ALA A CA 1
ATOM 1407 C C . ALA A 1 183 ? -11.623 6.734 22.919 1.00 64.38 183 ALA A C 1
ATOM 1409 O O . ALA A 1 183 ? -12.420 6.976 22.019 1.00 64.38 183 ALA A O 1
ATOM 1410 N N . CYS A 1 184 ? -10.337 6.468 22.661 1.00 70.56 184 CYS A N 1
ATOM 1411 C CA . CYS A 1 184 ? -9.815 6.543 21.295 1.00 70.56 184 CYS A CA 1
ATOM 1412 C C . CYS A 1 184 ? -10.048 5.252 20.502 1.00 70.56 184 CYS A C 1
ATOM 1414 O O . CYS A 1 184 ? -10.643 5.287 19.430 1.00 70.56 184 CYS A O 1
ATOM 1416 N N . VAL A 1 185 ? -9.599 4.094 21.002 1.00 70.00 185 VAL A N 1
ATOM 1417 C CA . VAL A 1 185 ? -9.580 2.856 20.196 1.00 70.00 185 VAL A CA 1
ATOM 1418 C C . VAL A 1 185 ? -10.986 2.413 19.782 1.00 70.00 185 VAL A C 1
ATOM 1420 O O . VAL A 1 185 ? -11.168 1.980 18.638 1.00 70.00 185 VAL A O 1
ATOM 1423 N N . ARG A 1 186 ? -11.970 2.533 20.689 1.00 71.19 186 ARG A N 1
ATOM 1424 C CA . ARG A 1 186 ? -13.357 2.084 20.458 1.00 71.19 186 ARG A CA 1
ATOM 1425 C C . ARG A 1 186 ? -14.256 3.143 19.836 1.00 71.19 186 ARG A C 1
ATOM 1427 O O . ARG A 1 186 ? -15.225 2.777 19.186 1.00 71.19 186 ARG A O 1
ATOM 1434 N N . SER A 1 187 ? -13.956 4.423 20.050 1.00 78.50 187 SER A N 1
ATOM 1435 C CA . SER A 1 187 ? -14.801 5.525 19.567 1.00 78.50 187 SER A CA 1
ATOM 1436 C C . SER A 1 187 ? -14.146 6.334 18.447 1.00 78.50 187 SER A C 1
ATOM 1438 O O . SER A 1 187 ? -14.650 7.403 18.100 1.00 78.50 187 SER A O 1
ATOM 1440 N N . LYS A 1 188 ? -13.029 5.850 17.879 1.00 84.75 188 LYS A N 1
ATOM 1441 C CA . LYS A 1 188 ? -12.443 6.463 16.688 1.00 84.75 188 LYS A CA 1
ATOM 1442 C C . LYS A 1 188 ? -13.429 6.427 15.529 1.00 84.75 188 LYS A C 1
ATOM 1444 O O . LYS A 1 188 ? -14.202 5.484 15.378 1.00 84.75 188 LYS A O 1
ATOM 1449 N N . THR A 1 189 ? -13.345 7.442 14.686 1.00 89.12 189 THR A N 1
ATOM 1450 C CA . THR A 1 189 ? -14.080 7.493 13.423 1.00 89.12 189 THR A CA 1
ATOM 1451 C C . THR A 1 189 ? -13.090 7.518 12.274 1.00 89.12 189 THR A C 1
ATOM 1453 O O . THR A 1 189 ? -12.025 8.123 12.383 1.00 89.12 189 THR A O 1
ATOM 1456 N N . LEU A 1 190 ? -13.422 6.818 11.193 1.00 92.19 190 LEU A N 1
ATOM 1457 C CA . LEU A 1 190 ? -12.614 6.819 9.984 1.00 92.19 190 LEU A CA 1
ATOM 1458 C C . LEU A 1 190 ? -13.213 7.800 8.989 1.00 92.19 190 LEU A C 1
ATOM 1460 O O . LEU A 1 190 ? -14.426 7.801 8.760 1.00 92.19 190 LEU A O 1
ATOM 1464 N N . ARG A 1 191 ? -12.356 8.619 8.396 1.00 93.19 191 ARG A N 1
ATOM 1465 C CA . ARG A 1 191 ? -12.722 9.585 7.364 1.00 93.19 191 ARG A CA 1
ATOM 1466 C C . ARG A 1 191 ? -11.746 9.475 6.204 1.00 93.19 191 ARG A C 1
ATOM 1468 O O . ARG A 1 191 ? -10.564 9.239 6.427 1.00 93.19 191 ARG A O 1
ATOM 1475 N N . GLU A 1 192 ? -12.230 9.676 4.988 1.00 95.38 192 GLU A N 1
ATOM 1476 C CA . GLU A 1 192 ? -11.373 9.783 3.813 1.00 95.38 192 GLU A CA 1
ATOM 1477 C C . GLU A 1 192 ? -10.310 10.881 3.990 1.00 95.38 192 GLU A C 1
ATOM 1479 O O . GLU A 1 192 ? -10.608 11.989 4.461 1.00 95.38 192 GLU A O 1
ATOM 1484 N N . TRP A 1 193 ? -9.064 10.571 3.624 1.00 94.38 193 TRP A N 1
ATOM 1485 C CA . TRP A 1 193 ? -7.979 11.541 3.692 1.00 94.38 193 TRP A CA 1
ATOM 1486 C C . TRP A 1 193 ? -8.116 12.588 2.570 1.00 94.38 193 TRP A C 1
ATOM 1488 O O . TRP A 1 193 ? -8.199 12.218 1.399 1.00 94.38 193 TRP A O 1
ATOM 1498 N N . PRO A 1 194 ? -8.111 13.901 2.876 1.00 92.31 194 PRO A N 1
ATOM 1499 C CA . PRO A 1 194 ? -8.432 14.939 1.885 1.00 92.31 194 PRO A CA 1
ATOM 1500 C C . PRO A 1 194 ? -7.465 15.069 0.704 1.00 92.31 194 PRO A C 1
ATOM 1502 O O . PRO A 1 194 ? -7.802 15.714 -0.286 1.00 92.31 194 PRO A O 1
ATOM 1505 N N . ASN A 1 195 ? -6.256 14.516 0.824 1.00 93.44 195 ASN A N 1
ATOM 1506 C CA . ASN A 1 195 ? -5.220 14.592 -0.207 1.00 93.44 195 ASN A CA 1
ATOM 1507 C C . ASN A 1 195 ? -5.147 13.327 -1.076 1.00 93.44 195 ASN A C 1
ATOM 1509 O O . ASN A 1 195 ? -4.182 13.162 -1.823 1.00 93.44 195 ASN A O 1
ATOM 1513 N N . ASN A 1 196 ? -6.146 12.446 -0.983 1.00 96.88 196 ASN A N 1
ATOM 1514 C CA . ASN A 1 196 ? -6.294 11.321 -1.897 1.00 96.88 196 ASN A CA 1
ATOM 1515 C C . ASN A 1 196 ? -6.403 11.789 -3.354 1.00 96.88 196 ASN A C 1
ATOM 1517 O O . ASN A 1 196 ? -6.913 12.872 -3.645 1.00 96.88 196 ASN A O 1
ATOM 1521 N N . THR A 1 197 ? -5.934 10.943 -4.268 1.00 96.88 197 THR A N 1
ATOM 1522 C CA . THR A 1 197 ? -6.203 11.066 -5.702 1.00 96.88 197 THR A CA 1
ATOM 1523 C C . THR A 1 197 ? -7.666 10.766 -6.032 1.00 96.88 197 THR A C 1
ATOM 1525 O O . THR A 1 197 ? -8.371 10.099 -5.275 1.00 96.88 197 THR A O 1
ATOM 1528 N N . GLU A 1 198 ? -8.126 11.260 -7.182 1.00 95.50 198 GLU A N 1
ATOM 1529 C CA . GLU A 1 198 ? -9.460 10.969 -7.708 1.00 95.50 198 GLU A CA 1
ATOM 1530 C C . GLU A 1 198 ? -9.550 9.501 -8.166 1.00 95.50 198 GLU A C 1
ATOM 1532 O O . GLU A 1 198 ? -8.635 9.020 -8.852 1.00 95.50 198 GLU A O 1
ATOM 1537 N N . PRO A 1 199 ? -10.651 8.792 -7.859 1.00 95.81 199 PRO A N 1
ATOM 1538 C CA . PRO A 1 199 ? -10.879 7.443 -8.356 1.00 95.81 199 PRO A CA 1
ATOM 1539 C C . PRO A 1 199 ? -10.907 7.368 -9.887 1.00 95.81 199 PRO A C 1
ATOM 1541 O O . PRO A 1 199 ? -11.428 8.259 -10.564 1.00 95.81 199 PRO A O 1
ATOM 1544 N N . LEU A 1 200 ? -10.389 6.271 -10.436 1.00 95.00 200 LEU A N 1
ATOM 1545 C CA . LEU A 1 200 ? -10.440 5.960 -11.865 1.00 95.00 200 LEU A CA 1
ATOM 1546 C C . LEU A 1 200 ? -10.474 4.442 -12.050 1.00 95.00 200 LEU A C 1
ATOM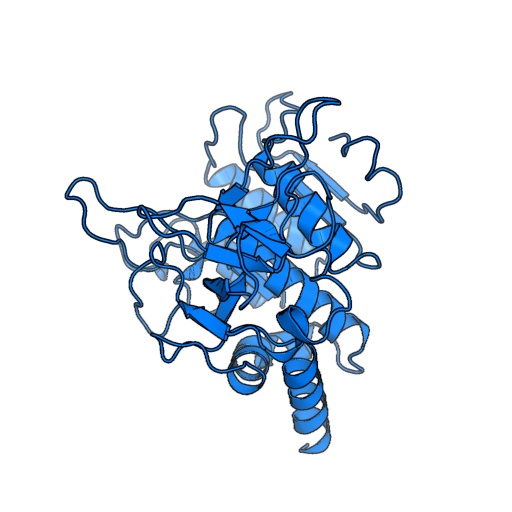 1548 O O . LEU A 1 200 ? -9.780 3.726 -11.335 1.00 95.00 200 LEU A O 1
ATOM 1552 N N . ASP A 1 201 ? -11.310 3.961 -12.972 1.00 92.69 201 ASP A N 1
ATOM 1553 C CA . ASP A 1 201 ? -11.407 2.545 -13.362 1.00 92.69 201 ASP A CA 1
ATOM 1554 C C . ASP A 1 201 ? -11.552 1.563 -12.181 1.00 92.69 201 ASP A C 1
ATOM 1556 O O . ASP A 1 201 ? -10.989 0.475 -12.158 1.00 92.69 201 ASP A O 1
ATOM 1560 N N . GLY A 1 202 ? -12.332 1.955 -11.166 1.00 93.06 202 GLY A N 1
ATOM 1561 C CA . GLY A 1 202 ? -12.600 1.126 -9.985 1.00 93.06 202 GLY A CA 1
ATOM 1562 C C . GLY A 1 202 ? -11.489 1.116 -8.927 1.00 93.06 202 GLY A C 1
ATOM 1563 O O . GLY A 1 202 ? -11.624 0.396 -7.935 1.00 93.06 202 GLY A O 1
ATOM 1564 N N . LYS A 1 203 ? -10.435 1.925 -9.109 1.00 96.50 203 LYS A N 1
ATOM 1565 C CA . LYS A 1 203 ? -9.345 2.160 -8.150 1.00 96.50 203 LYS A CA 1
ATOM 1566 C C . LYS A 1 203 ? -9.555 3.479 -7.387 1.00 96.50 203 LYS A C 1
ATOM 1568 O O . LYS A 1 203 ? -10.156 4.399 -7.948 1.00 96.50 203 LYS A O 1
ATOM 1573 N N . PRO A 1 204 ? -9.023 3.632 -6.157 1.00 97.69 204 PRO A N 1
ATOM 1574 C CA . PRO A 1 204 ? -8.238 2.653 -5.396 1.00 97.69 204 PRO A CA 1
ATOM 1575 C C . PRO A 1 204 ? -9.095 1.506 -4.836 1.00 97.69 204 PRO A C 1
ATOM 1577 O O . PRO A 1 204 ? -10.314 1.625 -4.732 1.00 97.69 204 PRO A O 1
ATOM 1580 N N . ASP A 1 205 ? -8.462 0.387 -4.481 1.00 97.88 205 ASP A N 1
ATOM 1581 C CA . ASP A 1 205 ? -9.161 -0.795 -3.962 1.00 97.88 205 ASP A CA 1
ATOM 1582 C C . ASP A 1 205 ? -9.526 -0.648 -2.486 1.00 97.88 205 ASP A C 1
ATOM 1584 O O . ASP A 1 205 ? -10.604 -1.066 -2.063 1.00 97.88 205 ASP A O 1
ATOM 1588 N N . ILE A 1 206 ? -8.610 -0.075 -1.705 1.00 98.31 206 ILE A N 1
ATOM 1589 C CA . ILE A 1 206 ? -8.674 -0.058 -0.247 1.00 98.31 206 ILE A CA 1
ATOM 1590 C C . ILE A 1 206 ? -8.021 1.214 0.302 1.00 98.31 206 ILE A C 1
ATOM 1592 O O . ILE A 1 206 ? -7.112 1.793 -0.300 1.00 98.31 206 ILE A O 1
ATOM 1596 N N . LEU A 1 207 ? -8.468 1.646 1.478 1.00 98.19 207 LEU A N 1
ATOM 1597 C CA . LEU A 1 207 ? -7.854 2.732 2.229 1.00 98.19 207 LEU A CA 1
ATOM 1598 C C . LEU A 1 207 ? -6.975 2.185 3.359 1.00 98.19 207 LEU A C 1
ATOM 1600 O O . LEU A 1 207 ? -7.399 1.336 4.144 1.00 98.19 207 LEU A O 1
ATOM 1604 N N . GLY A 1 208 ? -5.768 2.725 3.482 1.00 95.31 208 GLY A N 1
ATOM 1605 C CA . GLY A 1 208 ? -4.891 2.568 4.637 1.00 95.31 208 GLY A CA 1
ATOM 1606 C C . GLY A 1 208 ? -4.722 3.892 5.397 1.00 95.31 208 GLY A C 1
ATOM 1607 O O . GLY A 1 208 ? -5.033 4.958 4.868 1.00 95.31 208 GLY A O 1
ATOM 1608 N N . PRO A 1 209 ? -4.242 3.857 6.646 1.00 92.44 209 PRO A N 1
ATOM 1609 C 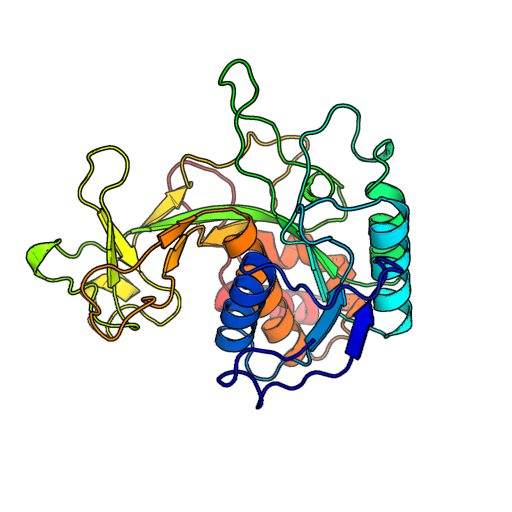CA . PRO A 1 209 ? -3.932 5.067 7.410 1.00 92.44 209 PRO A CA 1
ATOM 1610 C C . PRO A 1 209 ? -2.877 5.926 6.692 1.00 92.44 209 PRO A C 1
ATOM 1612 O O . PRO A 1 209 ? -1.791 5.451 6.371 1.00 92.44 209 PRO A O 1
ATOM 1615 N N . ALA A 1 210 ? -3.202 7.195 6.434 1.00 92.19 210 ALA A N 1
ATOM 1616 C CA . ALA A 1 210 ? -2.380 8.086 5.606 1.00 92.19 210 ALA A CA 1
ATOM 1617 C C . ALA A 1 210 ? -1.259 8.820 6.361 1.00 92.19 210 ALA A C 1
ATOM 1619 O O . ALA A 1 210 ? -0.462 9.519 5.736 1.00 92.19 210 ALA A O 1
ATOM 1620 N N . HIS A 1 211 ? -1.228 8.714 7.688 1.00 86.44 211 HIS A N 1
ATOM 1621 C CA . HIS A 1 211 ? -0.377 9.520 8.557 1.00 86.44 211 HIS A CA 1
ATOM 1622 C C . HIS A 1 211 ? 0.569 8.640 9.365 1.00 86.44 211 HIS A C 1
ATOM 1624 O O . HIS A 1 211 ? 0.112 7.870 10.203 1.00 86.44 211 HIS A O 1
ATOM 1630 N N . MET A 1 212 ? 1.870 8.841 9.214 1.00 82.19 212 MET A N 1
ATOM 1631 C CA . MET A 1 212 ? 2.891 8.204 10.032 1.00 82.19 212 MET A CA 1
ATOM 1632 C C . MET A 1 212 ? 3.530 9.250 10.957 1.00 82.19 212 MET A C 1
ATOM 1634 O O . MET A 1 212 ? 4.204 10.157 10.468 1.00 82.19 212 MET A O 1
ATOM 1638 N N . PRO A 1 213 ? 3.346 9.147 12.284 1.00 74.00 213 PRO A N 1
ATOM 1639 C CA . PRO A 1 213 ? 4.141 9.913 13.238 1.00 74.00 213 PRO A CA 1
ATOM 1640 C C . PRO A 1 213 ? 5.623 9.553 13.077 1.00 74.00 213 PRO A C 1
ATOM 1642 O O . PRO A 1 213 ? 5.988 8.382 13.205 1.00 74.00 213 PRO A O 1
ATOM 1645 N N . GLY A 1 214 ? 6.450 10.540 12.750 1.00 66.38 214 GLY A N 1
ATOM 1646 C CA . GLY A 1 214 ? 7.900 10.419 12.683 1.00 66.38 214 GLY A CA 1
ATOM 1647 C C . GLY A 1 214 ? 8.524 10.349 14.075 1.00 66.38 214 GLY A C 1
ATOM 1648 O O . GLY A 1 214 ? 7.920 10.756 15.072 1.00 66.38 214 GLY A O 1
ATOM 1649 N N . LEU A 1 215 ? 9.744 9.817 14.147 1.00 52.97 215 LEU A N 1
ATOM 1650 C CA . LEU A 1 215 ? 10.554 9.888 15.359 1.00 52.97 215 LEU A CA 1
ATOM 1651 C C . LEU A 1 215 ? 11.116 11.315 15.500 1.00 52.97 215 LEU A C 1
ATOM 1653 O O . LEU A 1 215 ? 11.529 11.893 14.496 1.00 52.97 215 LEU A O 1
ATOM 1657 N N . PRO A 1 216 ? 11.142 11.900 16.709 1.00 50.75 216 PRO A N 1
ATOM 1658 C CA . PRO A 1 216 ? 11.739 13.212 16.900 1.00 50.75 216 PRO A CA 1
ATOM 1659 C C . PRO A 1 216 ? 13.251 13.148 16.649 1.00 50.75 216 PRO A C 1
ATOM 1661 O O . PRO A 1 216 ? 13.945 12.315 17.226 1.00 50.75 216 PRO A O 1
ATOM 1664 N N . ASP A 1 217 ? 13.771 14.082 15.851 1.00 46.28 217 ASP A N 1
ATOM 1665 C CA . ASP A 1 217 ? 15.205 14.229 15.537 1.00 46.28 217 ASP A CA 1
ATOM 1666 C C . ASP A 1 217 ? 16.071 14.656 16.751 1.00 46.28 217 ASP A C 1
ATOM 1668 O O . ASP A 1 217 ? 17.283 14.849 16.632 1.00 46.28 217 ASP A O 1
ATOM 1672 N N . SER A 1 218 ? 15.486 14.842 17.941 1.00 42.06 218 SER A N 1
ATOM 1673 C CA . SER A 1 218 ? 16.213 15.276 19.140 1.00 42.06 218 SER A CA 1
ATOM 1674 C C . SER A 1 218 ? 15.613 14.728 20.437 1.00 42.06 218 SER A C 1
ATOM 1676 O O . SER A 1 218 ? 14.417 14.455 20.506 1.00 42.06 218 SER A O 1
ATOM 1678 N N . ASP A 1 219 ? 16.420 14.688 21.506 1.00 43.88 219 ASP A N 1
ATOM 1679 C CA . ASP A 1 219 ? 16.002 14.394 22.894 1.00 43.88 219 ASP A CA 1
ATOM 1680 C C . ASP A 1 219 ? 14.878 15.326 23.425 1.00 43.88 219 ASP A C 1
ATOM 1682 O O . ASP A 1 219 ? 14.398 15.164 24.550 1.00 43.88 219 ASP A O 1
ATOM 1686 N N . SER A 1 220 ? 14.455 16.326 22.641 1.00 40.72 220 SER A N 1
ATOM 1687 C CA . SER A 1 220 ? 13.273 17.151 22.883 1.00 40.72 220 SER A CA 1
ATOM 1688 C C . SER A 1 220 ? 12.088 16.613 22.084 1.00 40.72 220 SER A C 1
ATOM 1690 O O . SER A 1 220 ? 11.905 16.927 20.912 1.00 40.72 220 SER A O 1
ATOM 1692 N N . ILE A 1 221 ? 11.236 15.847 22.757 1.00 44.78 221 ILE A N 1
ATOM 1693 C CA . ILE A 1 221 ? 10.047 15.199 22.189 1.00 44.78 221 ILE A CA 1
ATOM 1694 C C . ILE A 1 221 ? 8.871 16.189 21.965 1.00 44.78 221 ILE A C 1
ATOM 1696 O O . ILE A 1 221 ? 7.707 15.807 21.929 1.00 44.78 221 ILE A O 1
ATOM 1700 N N . SER A 1 222 ? 9.129 17.497 21.866 1.00 44.38 222 SER A N 1
ATOM 1701 C CA . SER A 1 222 ? 8.068 18.515 21.779 1.00 44.38 222 SER A CA 1
ATOM 1702 C C . SER A 1 222 ? 7.358 18.573 20.426 1.00 44.38 222 SER A C 1
ATOM 1704 O O . SER A 1 222 ? 6.233 19.070 20.373 1.00 44.38 222 SER A O 1
ATOM 1706 N N . ASP A 1 223 ? 7.972 18.045 19.365 1.00 50.94 223 ASP A N 1
ATOM 1707 C CA . ASP A 1 223 ? 7.513 18.202 17.986 1.00 50.94 223 ASP A CA 1
ATOM 1708 C C . ASP A 1 223 ? 7.582 16.854 17.253 1.00 50.94 223 ASP A C 1
ATOM 1710 O O . ASP A 1 223 ? 8.601 16.483 16.679 1.00 50.94 223 ASP A O 1
ATOM 1714 N N . VAL A 1 224 ? 6.498 16.075 17.311 1.00 57.19 224 VAL A N 1
ATOM 1715 C CA . VAL A 1 224 ? 6.326 14.919 16.418 1.00 57.19 224 VAL A CA 1
ATOM 1716 C C . VAL A 1 224 ? 6.047 15.452 15.022 1.00 57.19 224 VAL A C 1
ATOM 1718 O O . VAL A 1 224 ? 4.960 15.978 14.771 1.00 57.19 224 VAL A O 1
ATOM 1721 N N . ASP A 1 225 ? 7.015 15.304 14.121 1.00 67.50 225 ASP A N 1
ATOM 1722 C CA . ASP A 1 225 ? 6.796 15.510 12.694 1.00 67.50 225 ASP A CA 1
ATOM 1723 C C . ASP A 1 225 ? 5.871 14.414 12.172 1.00 67.50 225 ASP A C 1
ATOM 1725 O O . ASP A 1 225 ? 6.069 13.231 12.439 1.00 67.50 225 ASP A O 1
ATOM 1729 N N . ILE A 1 226 ? 4.825 14.789 11.441 1.00 74.88 226 ILE A N 1
ATOM 1730 C CA . ILE A 1 226 ? 3.881 13.822 10.878 1.00 74.88 226 ILE A CA 1
ATOM 1731 C C . ILE A 1 226 ? 4.107 13.767 9.389 1.00 74.88 226 ILE A C 1
ATOM 1733 O O . ILE A 1 226 ? 3.968 14.757 8.671 1.00 74.88 226 ILE A O 1
ATOM 1737 N N . LEU A 1 227 ? 4.448 12.572 8.939 1.00 82.12 227 LEU A N 1
ATOM 1738 C CA . LEU A 1 227 ? 4.579 12.270 7.538 1.00 82.12 227 LEU A CA 1
ATOM 1739 C C . LEU A 1 227 ? 3.205 11.874 7.003 1.00 82.12 227 LEU A C 1
ATOM 1741 O O . LEU A 1 227 ? 2.513 11.040 7.587 1.00 82.12 227 LEU A O 1
ATOM 1745 N N . GLU A 1 228 ? 2.806 12.464 5.882 1.00 87.12 228 GLU A N 1
ATOM 1746 C CA . GLU A 1 228 ? 1.508 12.199 5.267 1.00 87.12 228 GLU A CA 1
ATOM 1747 C C . GLU A 1 228 ? 1.679 11.708 3.829 1.00 87.12 228 GLU A C 1
ATOM 1749 O O . GLU A 1 228 ? 2.523 12.202 3.076 1.00 87.12 228 GLU A O 1
ATOM 1754 N N . GLY A 1 229 ? 0.876 10.727 3.428 1.00 92.69 229 GLY A N 1
ATOM 1755 C CA . GLY A 1 229 ? 0.960 10.159 2.090 1.00 92.69 229 GLY A CA 1
ATOM 1756 C C . GLY A 1 229 ? 0.347 8.776 1.979 1.00 92.69 229 GLY A C 1
ATOM 1757 O O . GLY A 1 229 ? 0.470 7.939 2.871 1.00 92.69 229 GLY A O 1
ATOM 1758 N N . THR A 1 230 ? -0.200 8.474 0.802 1.00 96.81 230 THR A N 1
ATOM 1759 C CA . THR A 1 230 ? -0.588 7.100 0.446 1.00 96.81 230 THR A CA 1
ATOM 1760 C C . THR A 1 230 ? 0.610 6.144 0.460 1.00 96.81 230 THR A C 1
ATOM 1762 O O . THR A 1 230 ? 0.437 4.937 0.583 1.00 96.81 230 THR A O 1
ATOM 1765 N N . SER A 1 231 ? 1.840 6.671 0.388 1.00 94.81 231 SER A N 1
ATOM 1766 C CA . SER A 1 231 ? 3.071 5.899 0.566 1.00 94.81 231 SER A CA 1
ATOM 1767 C C . SER A 1 231 ? 3.214 5.269 1.951 1.00 94.81 231 SER A C 1
ATOM 1769 O O . SER A 1 231 ? 3.901 4.259 2.049 1.00 94.81 231 SER A O 1
ATOM 1771 N N . TYR A 1 232 ? 2.573 5.830 2.986 1.00 93.50 232 TYR A N 1
ATOM 1772 C CA . TYR A 1 232 ? 2.511 5.262 4.342 1.00 93.50 232 TYR A CA 1
ATOM 1773 C C . TYR A 1 232 ? 1.281 4.365 4.542 1.00 93.50 232 TYR A C 1
ATOM 1775 O O . TYR A 1 232 ? 1.293 3.476 5.386 1.00 93.50 232 TYR A O 1
ATOM 1783 N N . ALA A 1 233 ? 0.242 4.535 3.721 1.00 95.88 233 ALA A N 1
ATOM 1784 C CA . ALA A 1 233 ? -0.926 3.659 3.720 1.00 95.88 233 ALA A CA 1
ATOM 1785 C C . ALA A 1 233 ? -0.623 2.290 3.080 1.00 95.88 233 ALA A C 1
ATOM 1787 O O . ALA A 1 233 ? -0.981 1.255 3.643 1.00 95.88 233 ALA A O 1
ATOM 1788 N N . ALA A 1 234 ? 0.070 2.277 1.934 1.00 97.62 234 ALA A N 1
ATOM 1789 C CA . ALA A 1 234 ? 0.465 1.061 1.213 1.00 97.62 234 ALA A CA 1
ATOM 1790 C C . ALA A 1 234 ? 1.183 0.004 2.086 1.00 97.62 234 ALA A C 1
ATOM 1792 O O . ALA A 1 234 ? 0.708 -1.131 2.129 1.00 97.62 234 ALA A O 1
ATOM 1793 N N . PRO A 1 235 ? 2.239 0.337 2.857 1.00 95.06 235 PRO A N 1
ATOM 1794 C CA . PRO A 1 235 ? 2.921 -0.635 3.710 1.00 95.06 235 PRO A CA 1
ATOM 1795 C C . PRO A 1 235 ? 2.033 -1.205 4.810 1.00 95.06 235 PRO A C 1
ATOM 1797 O O . PRO A 1 235 ? 2.213 -2.355 5.192 1.00 95.06 235 PRO A O 1
ATOM 1800 N N . VAL A 1 236 ? 1.050 -0.451 5.311 1.00 93.69 236 VAL A N 1
ATOM 1801 C CA . VAL A 1 236 ? 0.109 -0.997 6.298 1.00 93.69 236 VAL A CA 1
ATOM 1802 C C . VAL A 1 236 ? -0.721 -2.115 5.689 1.00 93.69 236 VAL A C 1
ATOM 1804 O O . VAL A 1 236 ? -0.893 -3.155 6.318 1.00 93.69 236 VAL A O 1
ATOM 1807 N N . VAL A 1 237 ? -1.201 -1.924 4.460 1.00 96.00 237 VAL A N 1
ATOM 1808 C CA . VAL A 1 237 ? -1.933 -2.966 3.734 1.00 96.00 237 VAL A CA 1
ATOM 1809 C C . VAL A 1 237 ? -1.017 -4.156 3.457 1.00 96.00 237 VAL A C 1
ATOM 1811 O O . VAL A 1 237 ? -1.393 -5.273 3.790 1.00 96.00 237 VAL A O 1
ATOM 1814 N N . SER A 1 238 ? 0.206 -3.928 2.971 1.00 96.62 238 SER A N 1
ATOM 1815 C CA . SER A 1 238 ? 1.203 -4.989 2.754 1.00 96.62 238 SER A CA 1
ATOM 1816 C C . SER A 1 238 ? 1.487 -5.806 4.023 1.00 96.62 238 SER A C 1
ATOM 1818 O O . SER A 1 238 ? 1.515 -7.032 3.975 1.00 96.62 238 SER A O 1
ATOM 1820 N N . GLY A 1 239 ? 1.640 -5.150 5.178 1.00 93.31 239 GLY A N 1
ATOM 1821 C CA . GLY A 1 239 ? 1.851 -5.826 6.460 1.00 93.31 239 GLY A CA 1
ATOM 1822 C C . GLY A 1 239 ? 0.632 -6.630 6.924 1.00 93.31 239 GLY A C 1
ATOM 1823 O O . GLY A 1 239 ? 0.780 -7.755 7.394 1.00 93.31 239 GLY A O 1
ATOM 1824 N N . VAL A 1 240 ? -0.582 -6.096 6.741 1.00 91.62 240 VAL A N 1
ATOM 1825 C CA . VAL A 1 240 ? -1.825 -6.836 7.020 1.00 91.62 240 VAL A CA 1
ATOM 1826 C C . VAL A 1 240 ? -1.933 -8.077 6.136 1.00 91.62 240 VAL A C 1
ATOM 1828 O O . VAL A 1 240 ? -2.269 -9.145 6.643 1.00 91.62 240 VAL A O 1
ATOM 1831 N N . LEU A 1 241 ? -1.621 -7.953 4.845 1.00 92.56 241 LEU A N 1
ATOM 1832 C CA . LEU A 1 241 ? -1.623 -9.077 3.914 1.00 92.56 241 LEU A CA 1
ATOM 1833 C C . LEU A 1 241 ? -0.582 -10.130 4.293 1.00 92.56 241 LEU A C 1
ATOM 1835 O O . LEU A 1 241 ? -0.909 -11.309 4.315 1.00 92.56 241 LEU A O 1
ATOM 1839 N N . SER A 1 242 ? 0.626 -9.720 4.688 1.00 92.56 242 SER A N 1
ATOM 1840 C CA . SER A 1 242 ? 1.650 -10.647 5.186 1.00 92.56 242 SER A CA 1
ATOM 1841 C C . SER A 1 242 ? 1.163 -11.439 6.405 1.00 92.56 242 SER A C 1
ATOM 1843 O O . SER A 1 242 ? 1.351 -12.653 6.460 1.00 92.56 242 SER A O 1
ATOM 1845 N N . GLY A 1 243 ? 0.480 -10.780 7.347 1.00 89.00 243 GLY A N 1
ATOM 1846 C CA . GLY A 1 243 ? -0.135 -11.451 8.493 1.00 89.00 243 GLY A CA 1
ATOM 1847 C C . GLY A 1 243 ? -1.207 -12.462 8.076 1.00 89.00 243 GLY A C 1
ATOM 1848 O O . GLY A 1 243 ? -1.198 -13.590 8.560 1.00 89.00 243 GLY A O 1
ATOM 1849 N N . ILE A 1 244 ? -2.083 -12.088 7.139 1.00 85.88 244 ILE A N 1
ATOM 1850 C CA . ILE A 1 244 ? -3.119 -12.978 6.593 1.00 85.88 244 ILE A CA 1
ATOM 1851 C C . ILE A 1 244 ? -2.488 -14.213 5.938 1.00 85.88 244 ILE A C 1
ATOM 1853 O O . ILE A 1 244 ? -2.891 -15.327 6.257 1.00 85.88 244 ILE A O 1
ATOM 1857 N N . LEU A 1 245 ? -1.472 -14.026 5.092 1.00 88.56 245 LEU A N 1
ATOM 1858 C CA . LEU A 1 245 ? -0.748 -15.121 4.440 1.00 88.56 245 LEU A CA 1
ATOM 1859 C C . LEU A 1 245 ? -0.079 -16.052 5.454 1.00 88.56 245 LEU A C 1
ATOM 1861 O O . LEU A 1 245 ? -0.159 -17.265 5.317 1.00 88.56 245 LEU A O 1
ATOM 1865 N N . SER A 1 246 ? 0.539 -15.497 6.502 1.00 87.69 246 SER A N 1
ATOM 1866 C CA . SER A 1 246 ? 1.234 -16.295 7.523 1.00 87.69 246 SER A CA 1
ATOM 1867 C C . SER A 1 246 ? 0.312 -17.206 8.341 1.00 87.69 246 SER A C 1
ATOM 1869 O O . SER A 1 246 ? 0.775 -18.166 8.954 1.00 87.69 246 SER A O 1
ATOM 1871 N N . GLU A 1 247 ? -0.983 -16.889 8.376 1.00 82.75 247 GLU A N 1
ATOM 1872 C CA . GLU A 1 247 ? -2.004 -17.639 9.106 1.00 82.75 247 GLU A CA 1
ATOM 1873 C C . GLU A 1 247 ? -2.919 -18.460 8.185 1.00 82.75 247 GLU A C 1
ATOM 1875 O O . GLU A 1 247 ? -3.784 -19.176 8.696 1.00 82.75 247 GLU A O 1
ATOM 1880 N N . SER A 1 248 ? -2.768 -18.330 6.863 1.00 79.75 248 SER A N 1
ATOM 1881 C CA . SER A 1 248 ? -3.530 -19.097 5.880 1.00 79.75 248 SER A CA 1
ATOM 1882 C C . SER A 1 248 ? -3.008 -20.530 5.792 1.00 79.75 248 SER A C 1
ATOM 1884 O O . SER A 1 248 ? -1.808 -20.771 5.931 1.00 79.75 248 SER A O 1
ATOM 1886 N N . GLU A 1 249 ? -3.909 -21.485 5.561 1.00 78.69 249 GLU A N 1
ATOM 1887 C CA . GLU A 1 249 ? -3.521 -22.847 5.167 1.00 78.69 249 GLU A CA 1
ATOM 1888 C C . GLU A 1 249 ? -3.271 -22.949 3.652 1.00 78.69 249 GLU A C 1
ATOM 1890 O O . GLU A 1 249 ? -2.590 -23.879 3.214 1.00 78.69 249 GLU A O 1
ATOM 1895 N N . ASP A 1 250 ? -3.769 -21.975 2.887 1.00 78.50 250 ASP A N 1
ATOM 1896 C CA . ASP A 1 250 ? -3.580 -21.872 1.442 1.00 78.50 250 ASP A CA 1
ATOM 1897 C C . ASP A 1 250 ? -2.185 -21.357 1.097 1.00 78.50 250 ASP A C 1
ATOM 1899 O O . ASP A 1 250 ? -1.541 -20.620 1.856 1.00 78.50 250 ASP A O 1
ATOM 1903 N N . SER A 1 251 ? -1.731 -21.713 -0.098 1.00 80.69 251 SER A N 1
ATOM 1904 C CA . SER A 1 251 ? -0.510 -21.148 -0.656 1.00 80.69 251 SER A CA 1
ATOM 1905 C C . SER A 1 251 ? -0.665 -19.640 -0.924 1.00 80.69 251 SER A C 1
ATOM 1907 O O . SER A 1 251 ? -1.766 -19.170 -1.223 1.00 80.69 251 SER A O 1
ATOM 1909 N N . PRO A 1 252 ? 0.427 -18.851 -0.864 1.00 81.88 252 PRO A N 1
ATOM 1910 C CA . PRO A 1 252 ? 0.394 -17.444 -1.268 1.00 81.88 252 PRO A CA 1
ATOM 1911 C C . PRO A 1 252 ? -0.193 -17.224 -2.665 1.00 81.88 252 PRO A C 1
ATOM 1913 O O . PRO A 1 252 ? -0.890 -16.237 -2.882 1.00 81.88 252 PRO A O 1
ATOM 1916 N N . ASP A 1 253 ? 0.036 -18.180 -3.565 1.00 84.25 253 ASP A N 1
ATOM 1917 C CA . ASP A 1 253 ? -0.461 -18.186 -4.935 1.00 84.25 253 ASP A CA 1
ATOM 1918 C C . ASP A 1 253 ? -1.995 -18.226 -5.004 1.00 84.25 253 ASP A C 1
ATOM 1920 O O . ASP A 1 253 ? -2.592 -17.450 -5.745 1.00 84.25 253 ASP A O 1
ATOM 1924 N N . GLU A 1 254 ? -2.635 -19.087 -4.207 1.00 82.88 254 GLU A N 1
ATOM 1925 C CA . GLU A 1 254 ? -4.101 -19.182 -4.117 1.00 82.88 254 GLU A CA 1
ATOM 1926 C C . GLU A 1 254 ? -4.692 -17.893 -3.530 1.00 82.88 254 GLU A C 1
ATOM 1928 O O . GLU A 1 254 ? -5.646 -17.332 -4.064 1.00 82.88 254 GLU A O 1
ATOM 1933 N N . VAL A 1 255 ? -4.070 -17.345 -2.481 1.00 82.44 255 VAL A N 1
ATOM 1934 C CA . VAL A 1 255 ? -4.523 -16.080 -1.880 1.00 82.44 255 VAL A CA 1
ATOM 1935 C C . VAL A 1 255 ? -4.350 -14.896 -2.840 1.00 82.44 255 VAL A C 1
ATOM 1937 O O . VAL A 1 255 ? -5.139 -13.948 -2.794 1.00 82.44 255 VAL A O 1
ATOM 1940 N N . ALA A 1 256 ? -3.335 -14.922 -3.709 1.00 84.69 256 ALA A N 1
ATOM 1941 C CA . ALA A 1 256 ? -3.086 -13.867 -4.687 1.00 84.69 256 ALA A CA 1
ATOM 1942 C C . ALA A 1 256 ? -4.218 -13.739 -5.720 1.00 84.69 256 ALA A C 1
ATOM 1944 O O . ALA A 1 256 ? -4.507 -12.619 -6.149 1.00 84.69 256 ALA A O 1
ATOM 1945 N N . GLU A 1 257 ? -4.892 -14.836 -6.080 1.00 84.88 257 GLU A N 1
ATOM 1946 C CA . GLU A 1 257 ? -6.009 -14.822 -7.035 1.00 84.88 257 GLU A CA 1
ATOM 1947 C C . GLU A 1 257 ? -7.235 -14.074 -6.478 1.00 84.88 257 GLU A C 1
ATOM 1949 O O . GLU A 1 257 ? -7.846 -13.266 -7.184 1.00 84.88 257 GLU A O 1
ATOM 1954 N N . ASP A 1 258 ? -7.527 -14.242 -5.185 1.00 87.06 258 ASP A N 1
ATOM 1955 C CA . ASP A 1 258 ? -8.708 -13.661 -4.530 1.00 87.06 258 ASP A CA 1
ATOM 1956 C C . ASP A 1 258 ? -8.416 -12.385 -3.723 1.00 87.06 258 ASP A C 1
ATOM 1958 O O . ASP A 1 258 ? -9.309 -11.795 -3.098 1.00 87.06 258 ASP A O 1
ATOM 1962 N N . ILE A 1 259 ? -7.175 -11.890 -3.755 1.00 88.44 259 ILE A N 1
ATOM 1963 C CA . ILE A 1 259 ? -6.705 -10.829 -2.858 1.00 88.44 259 ILE A CA 1
ATOM 1964 C C . ILE A 1 259 ? -7.569 -9.564 -2.903 1.00 88.44 259 ILE A C 1
ATOM 1966 O O . ILE A 1 259 ? -7.925 -9.011 -1.859 1.00 88.44 259 ILE A O 1
ATOM 1970 N N . HIS A 1 260 ? -7.968 -9.125 -4.101 1.00 91.12 260 HIS A N 1
ATOM 1971 C CA . HIS A 1 260 ? -8.817 -7.947 -4.291 1.00 91.12 260 HIS A CA 1
ATOM 1972 C C . HIS A 1 260 ? -10.189 -8.127 -3.648 1.00 91.12 260 HIS A C 1
ATOM 1974 O O . HIS A 1 260 ? -10.745 -7.188 -3.071 1.00 91.12 260 HIS A O 1
ATOM 1980 N N . PHE A 1 261 ? -10.745 -9.330 -3.739 1.00 89.25 261 PHE A N 1
ATOM 1981 C CA . PHE A 1 261 ? -12.033 -9.634 -3.156 1.00 89.25 261 PHE A CA 1
ATOM 1982 C C . PHE A 1 261 ? -11.933 -9.719 -1.624 1.00 89.25 261 PHE A C 1
ATOM 1984 O O . PHE A 1 261 ? -12.735 -9.082 -0.925 1.00 89.25 261 PHE A O 1
ATOM 1991 N N . ILE A 1 262 ? -10.920 -10.415 -1.097 1.00 87.50 262 ILE A N 1
ATOM 1992 C CA . ILE A 1 262 ? -10.683 -10.590 0.344 1.00 87.50 262 ILE A CA 1
ATOM 1993 C C . ILE A 1 262 ? -10.531 -9.234 1.042 1.00 87.50 262 ILE A C 1
ATOM 1995 O O . ILE A 1 262 ? -11.219 -8.964 2.033 1.00 87.50 262 ILE A O 1
ATOM 1999 N N . ILE A 1 263 ? -9.682 -8.341 0.517 1.00 88.94 263 ILE A N 1
ATOM 2000 C CA . ILE A 1 263 ? -9.433 -7.042 1.161 1.00 88.94 263 ILE A CA 1
ATOM 2001 C C . ILE A 1 263 ? -10.650 -6.116 1.100 1.00 88.94 263 ILE A C 1
ATOM 2003 O O . ILE A 1 263 ? -10.940 -5.428 2.079 1.00 88.94 263 ILE A O 1
ATOM 2007 N N . LYS A 1 264 ? -11.382 -6.096 -0.023 1.00 91.25 264 LYS A N 1
ATOM 2008 C CA . LYS A 1 264 ? -12.523 -5.186 -0.209 1.00 91.25 264 LYS A CA 1
ATOM 2009 C C . LYS A 1 264 ? -13.719 -5.632 0.617 1.00 91.25 264 LYS A C 1
ATOM 2011 O O . LYS A 1 264 ? -14.333 -4.813 1.297 1.00 91.25 264 LYS A O 1
ATOM 2016 N N . SER A 1 265 ? -14.037 -6.925 0.595 1.00 89.19 265 SER A N 1
ATOM 2017 C CA . SER A 1 265 ? -15.181 -7.471 1.335 1.00 89.19 265 SER A CA 1
ATOM 2018 C C . SER A 1 265 ? -14.916 -7.601 2.839 1.00 89.19 265 SER A C 1
ATOM 2020 O O . SER A 1 265 ? -15.849 -7.491 3.634 1.00 89.19 265 SER A O 1
ATOM 2022 N N . GLY A 1 266 ? -13.653 -7.768 3.241 1.00 88.94 266 GLY A N 1
ATOM 2023 C CA . GLY A 1 266 ? -13.217 -7.715 4.635 1.00 88.94 266 GLY A CA 1
ATOM 2024 C C . GLY A 1 266 ? -12.983 -6.302 5.173 1.00 88.94 266 GLY A C 1
ATOM 2025 O O . GLY A 1 266 ? -12.628 -6.145 6.338 1.00 88.94 266 GLY A O 1
ATOM 2026 N N . GLY A 1 267 ? -13.142 -5.266 4.352 1.00 91.06 267 GLY A N 1
ATOM 2027 C CA . GLY A 1 267 ? -12.896 -3.891 4.759 1.00 91.06 267 GLY A CA 1
ATOM 2028 C C . GLY A 1 267 ? -14.012 -3.287 5.621 1.00 91.06 267 GLY A C 1
ATOM 2029 O O . GLY A 1 267 ? -15.109 -3.826 5.757 1.00 91.06 267 GLY A O 1
ATOM 2030 N N . GLN A 1 268 ? -13.729 -2.140 6.236 1.00 93.44 268 GLN A N 1
ATOM 2031 C CA . GLN A 1 268 ? -14.674 -1.404 7.083 1.00 93.44 268 GLN A CA 1
ATOM 2032 C C . GLN A 1 268 ? -15.064 -0.058 6.468 1.00 93.44 268 GLN A C 1
ATOM 2034 O O . GLN A 1 268 ? -14.298 0.545 5.720 1.00 93.44 268 GLN A O 1
ATOM 2039 N N . THR A 1 269 ? -16.249 0.440 6.811 1.00 94.12 269 THR A N 1
ATOM 2040 C CA . THR A 1 269 ? -16.788 1.692 6.265 1.00 94.12 269 THR A CA 1
ATOM 2041 C C . THR A 1 269 ? -15.984 2.916 6.699 1.00 94.12 269 THR A C 1
ATOM 2043 O O . THR A 1 269 ? -15.613 3.035 7.870 1.00 94.12 269 THR A O 1
ATOM 2046 N N . VAL A 1 270 ? -15.814 3.866 5.781 1.00 95.62 270 VAL A N 1
ATOM 2047 C CA . VAL A 1 270 ? -15.134 5.145 6.006 1.00 95.62 270 VAL A CA 1
ATOM 2048 C C . VAL A 1 270 ? -16.075 6.285 5.634 1.00 95.62 270 VAL A C 1
ATOM 2050 O O . VAL A 1 270 ? -16.775 6.228 4.632 1.00 95.62 270 VAL A O 1
ATOM 2053 N N . SER A 1 271 ? -16.125 7.337 6.449 1.00 95.38 271 SER A N 1
ATOM 2054 C CA . SER A 1 271 ? -16.943 8.508 6.132 1.00 95.38 271 SER A CA 1
ATOM 2055 C C . SER A 1 271 ? -16.345 9.298 4.965 1.00 95.38 271 SER A C 1
ATOM 2057 O O . SER A 1 271 ? -15.154 9.613 4.980 1.00 95.38 271 SER A O 1
ATOM 2059 N N . GLY A 1 272 ? -17.186 9.672 3.999 1.00 93.12 272 GLY A N 1
ATOM 2060 C CA . GLY A 1 272 ? -16.811 10.501 2.848 1.00 93.12 272 GLY A CA 1
ATOM 2061 C C . GLY A 1 272 ? -16.576 9.733 1.547 1.00 93.12 272 GLY A C 1
ATOM 2062 O O . GLY A 1 272 ? -16.490 10.369 0.507 1.00 93.12 272 GLY A O 1
ATOM 2063 N N . THR A 1 273 ? -16.543 8.399 1.583 1.00 95.25 273 THR A N 1
ATOM 2064 C CA . THR A 1 273 ? -16.202 7.567 0.423 1.00 95.25 273 THR A CA 1
ATOM 2065 C C . THR A 1 273 ? -16.821 6.175 0.529 1.00 95.25 273 THR A C 1
ATOM 2067 O O . THR A 1 273 ? -17.052 5.679 1.631 1.00 95.25 273 THR A O 1
ATOM 2070 N N . ASP A 1 274 ? -17.076 5.539 -0.614 1.00 95.19 274 ASP A N 1
ATOM 2071 C CA . ASP A 1 274 ? -17.559 4.152 -0.686 1.00 95.19 274 ASP A CA 1
ATOM 2072 C C . ASP A 1 274 ? -16.406 3.131 -0.661 1.00 95.19 274 ASP A C 1
ATOM 2074 O O . ASP A 1 274 ? -16.631 1.920 -0.632 1.00 95.19 274 ASP A O 1
ATOM 2078 N N . ILE A 1 275 ? -15.158 3.610 -0.671 1.00 96.62 275 ILE A N 1
ATOM 2079 C CA . ILE A 1 275 ? -13.964 2.767 -0.660 1.00 96.62 275 ILE A CA 1
ATOM 2080 C C . ILE A 1 275 ? -13.707 2.295 0.777 1.00 96.62 275 ILE A C 1
ATOM 2082 O O . ILE A 1 275 ? -13.586 3.123 1.687 1.00 96.62 275 ILE A O 1
ATOM 2086 N N . PRO A 1 276 ? -13.622 0.978 1.022 1.00 96.75 276 PRO A N 1
ATOM 2087 C CA . PRO A 1 276 ? -13.446 0.472 2.372 1.00 96.75 276 PRO A CA 1
ATOM 2088 C C . PRO A 1 276 ? -12.036 0.751 2.912 1.00 96.75 276 PRO A C 1
ATOM 2090 O O . PRO A 1 276 ? -11.067 0.845 2.163 1.00 96.75 276 PRO A O 1
ATOM 2093 N N . ALA A 1 277 ? -11.899 0.839 4.235 1.00 95.50 277 ALA A N 1
ATOM 2094 C CA . ALA A 1 277 ? -10.606 0.823 4.915 1.00 95.50 277 ALA A CA 1
ATOM 2095 C C . ALA A 1 277 ? -10.173 -0.598 5.263 1.00 95.50 277 ALA A C 1
ATOM 2097 O O . ALA A 1 277 ? -11.002 -1.447 5.602 1.00 95.50 277 ALA A O 1
ATOM 2098 N N . VAL A 1 278 ? -8.860 -0.822 5.269 1.00 93.62 278 VAL A N 1
ATOM 2099 C CA . VAL A 1 278 ? -8.257 -2.080 5.705 1.00 93.62 278 VAL A CA 1
ATOM 2100 C C . VAL A 1 278 ? -8.716 -2.440 7.122 1.00 93.62 278 VAL A C 1
ATOM 2102 O O . VAL A 1 278 ? -8.775 -1.602 8.031 1.00 93.62 278 VAL A O 1
ATOM 2105 N N . ASN A 1 279 ? -9.068 -3.710 7.304 1.00 89.56 279 ASN A N 1
ATOM 2106 C CA . ASN A 1 279 ? -9.432 -4.303 8.583 1.00 89.56 279 ASN A CA 1
ATOM 2107 C C . ASN A 1 279 ? -8.896 -5.737 8.613 1.00 89.56 279 ASN A C 1
ATOM 2109 O O . ASN A 1 279 ? -9.485 -6.640 8.025 1.00 89.56 279 ASN A O 1
ATOM 2113 N N . SER A 1 280 ? -7.768 -5.936 9.296 1.00 81.31 280 SER A N 1
ATOM 2114 C CA . SER A 1 280 ? -7.062 -7.221 9.323 1.00 81.31 280 SER A CA 1
ATOM 2115 C C . SER A 1 280 ? -7.920 -8.367 9.857 1.00 81.31 280 SER A C 1
ATOM 2117 O O . SER A 1 280 ? -7.901 -9.460 9.300 1.00 81.31 280 SER A O 1
ATOM 2119 N N . PHE A 1 281 ? -8.721 -8.119 10.897 1.00 82.62 281 PHE A N 1
ATOM 2120 C CA . PHE A 1 281 ? -9.573 -9.148 11.488 1.00 82.62 281 PHE A CA 1
ATOM 2121 C C . PHE A 1 281 ? -10.660 -9.610 10.515 1.00 82.62 281 PHE A C 1
ATOM 2123 O O . PHE A 1 281 ? -10.836 -10.808 10.310 1.00 82.62 281 PHE A O 1
ATOM 2130 N N . ALA A 1 282 ? -11.388 -8.671 9.908 1.00 82.69 282 ALA A N 1
ATOM 2131 C CA . ALA A 1 282 ? -12.479 -9.009 9.000 1.00 82.69 282 ALA A CA 1
ATOM 2132 C C . ALA A 1 282 ? -11.971 -9.570 7.660 1.00 82.69 282 ALA A C 1
ATOM 2134 O O . ALA A 1 282 ? -12.566 -10.522 7.159 1.00 82.69 282 ALA A O 1
ATOM 2135 N N . ALA A 1 283 ? -10.842 -9.079 7.139 1.00 82.62 283 ALA A N 1
ATOM 2136 C CA . ALA A 1 283 ? -10.173 -9.667 5.976 1.00 82.62 283 ALA A CA 1
ATOM 2137 C C . ALA A 1 283 ? -9.760 -11.126 6.230 1.00 82.62 283 ALA A C 1
ATOM 2139 O O . ALA A 1 283 ? -10.072 -11.997 5.421 1.00 82.62 283 ALA A O 1
ATOM 2140 N N . LYS A 1 284 ? -9.185 -11.431 7.401 1.00 82.19 284 LYS A N 1
ATOM 2141 C CA . LYS A 1 284 ? -8.887 -12.815 7.802 1.00 82.19 284 LYS A CA 1
ATOM 2142 C C . LYS A 1 284 ? -10.143 -13.685 7.867 1.00 82.19 284 LYS A C 1
ATOM 2144 O O . LYS A 1 284 ? -10.156 -14.793 7.346 1.00 82.19 284 LYS A O 1
ATOM 2149 N N . GLN A 1 285 ? -11.207 -13.201 8.514 1.00 82.88 285 GLN A N 1
ATOM 2150 C CA . GLN A 1 285 ? -12.465 -13.954 8.591 1.00 82.88 285 GLN A CA 1
ATOM 2151 C C . GLN A 1 285 ? -13.057 -14.215 7.205 1.00 82.88 285 GLN A C 1
ATOM 2153 O O . GLN A 1 285 ? -13.664 -15.263 6.993 1.00 82.88 285 GLN A O 1
ATOM 2158 N N . ARG A 1 286 ? -12.875 -13.281 6.264 1.00 83.19 286 ARG A N 1
ATOM 2159 C CA . ARG A 1 286 ? -13.324 -13.468 4.892 1.00 83.19 286 ARG A CA 1
ATOM 2160 C C . ARG A 1 286 ? -12.542 -14.571 4.192 1.00 83.19 286 ARG A C 1
ATOM 2162 O O . ARG A 1 286 ? -13.202 -15.475 3.693 1.00 83.19 286 ARG A O 1
ATOM 2169 N N . LEU A 1 287 ? -11.210 -14.534 4.229 1.00 79.31 287 LEU A N 1
ATOM 2170 C CA . LEU A 1 287 ? -10.363 -15.588 3.660 1.00 79.31 287 LEU A CA 1
ATOM 2171 C C . LEU A 1 287 ? -10.798 -16.969 4.176 1.00 79.31 287 LEU A C 1
ATOM 2173 O O . LEU A 1 287 ? -11.193 -17.830 3.400 1.00 79.31 287 LEU A O 1
ATOM 2177 N N . LEU A 1 288 ? -10.898 -17.127 5.501 1.00 76.94 288 LEU A N 1
ATOM 2178 C CA . LEU A 1 288 ? -11.359 -18.377 6.118 1.00 76.94 288 LEU A CA 1
ATOM 2179 C C . LEU A 1 288 ? -12.769 -18.798 5.666 1.00 76.94 288 LEU A C 1
ATOM 2181 O O . LEU A 1 288 ? -13.091 -19.982 5.676 1.00 76.94 288 LEU A O 1
ATOM 2185 N N . SER A 1 289 ? -13.645 -17.853 5.316 1.00 75.69 289 SER A N 1
ATOM 2186 C CA . SER A 1 289 ? -15.004 -18.166 4.860 1.00 75.69 289 SER A CA 1
ATOM 2187 C C . SER A 1 289 ? -15.077 -18.629 3.405 1.00 75.69 289 SER A C 1
ATOM 2189 O O . SER A 1 289 ? -16.023 -19.337 3.075 1.00 75.69 289 SER A O 1
ATOM 2191 N N . GLU A 1 290 ? -14.124 -18.233 2.559 1.00 68.50 290 GLU A N 1
ATOM 2192 C CA . GLU A 1 290 ? -14.065 -18.668 1.156 1.00 68.50 290 GLU A CA 1
ATOM 2193 C C . GLU A 1 290 ? -13.517 -20.087 1.055 1.00 68.50 290 GLU A C 1
ATOM 2195 O O . GLU A 1 290 ? -14.144 -20.924 0.418 1.00 68.50 290 GLU A O 1
ATOM 2200 N N . ILE A 1 291 ? -12.481 -20.394 1.841 1.00 58.12 291 ILE A N 1
ATOM 2201 C CA . ILE A 1 291 ? -11.912 -21.744 1.976 1.00 58.12 291 ILE A CA 1
ATOM 2202 C C . ILE A 1 291 ? -12.980 -22.775 2.371 1.00 58.12 291 ILE A C 1
ATOM 2204 O O . ILE A 1 291 ? -13.001 -23.897 1.886 1.00 58.12 291 ILE A O 1
ATOM 2208 N N . ASN A 1 292 ? -13.904 -22.402 3.262 1.00 55.84 292 ASN A N 1
ATOM 2209 C CA . ASN A 1 292 ? -14.966 -23.302 3.723 1.00 55.84 292 ASN A CA 1
ATOM 2210 C C . ASN A 1 292 ? -16.167 -23.403 2.758 1.00 55.84 292 ASN A C 1
ATOM 2212 O O . ASN A 1 292 ? -17.135 -24.102 3.076 1.00 55.84 292 ASN A O 1
ATOM 2216 N N . ALA A 1 293 ? -16.169 -22.649 1.655 1.00 57.06 293 ALA A N 1
ATOM 2217 C CA . ALA A 1 293 ? -17.246 -22.639 0.668 1.00 57.06 293 ALA A CA 1
ATOM 2218 C C . ALA A 1 293 ? -16.971 -23.543 -0.551 1.00 57.06 293 ALA A C 1
ATOM 2220 O O . ALA A 1 293 ? -17.912 -23.787 -1.316 1.00 57.06 293 ALA A O 1
ATOM 2221 N N . GLU A 1 294 ? -15.741 -24.049 -0.698 1.00 46.75 294 GLU A N 1
ATOM 2222 C CA . GLU A 1 294 ? -15.335 -25.079 -1.673 1.00 46.75 294 GLU A CA 1
ATOM 2223 C C . GLU A 1 294 ? -15.409 -26.507 -1.099 1.00 46.75 294 GLU A C 1
ATOM 2225 O O . GLU A 1 294 ? -15.747 -27.434 -1.878 1.00 46.75 294 GLU A O 1
#

Organism: Haloferax larsenii (NCBI:txid302484)

Secondary structure (DSSP, 8-state):
----GGGTTS-EEEEEE-S-SS-----HHHHHHHHHHHHH-TTS-EEEEE---TT----HHHHHHHHHHHHHTT-SEEEE---B--SS-GGGSTTHHHHHHHHHTT-EEEEE---PBPTTSPBPB--BTTTSTTSEEEEEEEEE----GGG--TT-SSSEEEEEETTEEEEEEBTTB--S-HHHHHH-EEEE-TTPPBPBTTB--EEEE-EEEPPPSSS-TT---EEESHHHHHHHHHHHHHHHHHH-SS-HHHHHHHHHHHHHHT-EEEBTEEEEEP-HHHHHHHHHHHHTT-

Sequence (294 aa):
MNPPESLHDSNIKYQRDFLGCNDDFTDIHGVAIFELLSKIAPEATFSFYQAMDAERRLPTAAFTRAIHQAVDDGVDILNLSWGSPNGMPPECTPQYPPVKHAVDNQVIVVAAAGNQKSKQGRTEYVFSPALAEETVAVSGFEALCPMTMKSVDNAVEKGPYRFESDNQNRVFCSHQGCDDSPACVRSKTLREWPNNTEPLDGKPDILGPAHMPGLPDSDSISDVDILEGTSYAAPVVSGVLSGILSESEDSPDEVAEDIHFIIKSGGQTVSGTDIPAVNSFAAKQRLLSEINAE